Protein AF-A0A6H9RUL6-F1 (afdb_monomer)

Structure (mmCIF, N/CA/C/O backbone):
data_AF-A0A6H9RUL6-F1
#
_entry.id   AF-A0A6H9RUL6-F1
#
loop_
_atom_site.group_PDB
_atom_site.id
_atom_site.type_symbol
_atom_site.label_atom_id
_atom_site.label_alt_id
_atom_site.label_comp_id
_atom_site.label_asym_id
_atom_site.label_entity_id
_atom_site.label_seq_id
_atom_site.pdbx_PDB_ins_code
_atom_site.Cartn_x
_atom_site.Cartn_y
_atom_site.Cartn_z
_atom_site.occupancy
_atom_site.B_iso_or_equiv
_atom_site.auth_seq_id
_atom_site.auth_comp_id
_atom_site.auth_asym_id
_atom_site.auth_atom_id
_atom_site.pdbx_PDB_model_num
ATOM 1 N N . PHE A 1 1 ? -23.658 18.458 14.756 1.00 70.88 1 PHE A N 1
ATOM 2 C CA . PHE A 1 1 ? -24.537 17.969 15.842 1.00 70.88 1 PHE A CA 1
ATOM 3 C C . PHE A 1 1 ? -24.471 16.448 16.051 1.00 70.88 1 PHE A C 1
ATOM 5 O O . PHE A 1 1 ? -24.265 16.048 17.188 1.00 70.88 1 PHE A O 1
ATOM 12 N N . GLY A 1 2 ? -24.544 15.599 15.011 1.00 86.12 2 GLY A N 1
ATOM 13 C CA . GLY A 1 2 ? -24.525 14.126 15.168 1.00 86.12 2 GLY A CA 1
ATOM 14 C C . GLY A 1 2 ? -23.285 13.537 15.864 1.00 86.12 2 GLY A C 1
ATOM 15 O O . GLY A 1 2 ? -23.424 12.803 16.836 1.00 86.12 2 GLY A O 1
ATOM 16 N N . ALA A 1 3 ? -22.074 13.925 15.446 1.00 86.12 3 ALA A N 1
ATOM 17 C CA . ALA A 1 3 ? -20.832 13.418 16.048 1.00 86.12 3 ALA A CA 1
ATOM 18 C C . ALA A 1 3 ? -20.715 13.706 17.559 1.00 86.12 3 ALA A C 1
ATOM 20 O O . ALA A 1 3 ? -20.234 12.864 18.311 1.00 86.12 3 ALA A O 1
ATOM 21 N N . LEU A 1 4 ? -21.192 14.871 18.021 1.00 89.00 4 LEU A N 1
ATOM 22 C CA . LEU A 1 4 ? -21.182 15.222 19.446 1.00 89.00 4 LEU A CA 1
ATOM 23 C C . LEU A 1 4 ? -22.129 14.328 20.250 1.00 89.00 4 LEU A C 1
ATOM 25 O O . LEU A 1 4 ? -21.725 13.825 21.290 1.00 89.00 4 LEU A O 1
ATOM 29 N N . LYS A 1 5 ? -23.340 14.077 19.734 1.00 91.44 5 LYS A N 1
ATOM 30 C CA . LYS A 1 5 ? -24.327 13.203 20.383 1.00 91.44 5 LYS A CA 1
ATOM 31 C C . LYS A 1 5 ? -23.849 11.758 20.484 1.00 91.44 5 LYS A C 1
ATOM 33 O O . LYS A 1 5 ? -24.000 11.153 21.536 1.00 91.44 5 LYS A O 1
ATOM 38 N N . VAL A 1 6 ? -23.228 11.231 19.428 1.00 92.19 6 VAL A N 1
ATOM 39 C CA . VAL A 1 6 ? -22.623 9.889 19.455 1.00 92.19 6 VAL A CA 1
ATOM 40 C C . VAL A 1 6 ? -21.495 9.820 20.479 1.00 92.19 6 VAL A C 1
ATOM 42 O O . VAL A 1 6 ? -21.467 8.916 21.305 1.00 92.19 6 VAL A O 1
ATOM 45 N N . LYS A 1 7 ? -20.595 10.805 20.471 1.00 90.94 7 LYS A N 1
ATOM 46 C CA . LYS A 1 7 ? -19.497 10.903 21.438 1.00 90.94 7 LYS A CA 1
ATOM 47 C C . LYS A 1 7 ? -20.009 10.977 22.882 1.00 90.94 7 LYS A C 1
ATOM 49 O O . LYS A 1 7 ? -19.444 10.313 23.743 1.00 90.94 7 LYS A O 1
ATOM 54 N N . ASP A 1 8 ? -21.050 11.765 23.152 1.00 90.00 8 ASP A N 1
ATOM 55 C CA . ASP A 1 8 ? -21.657 11.847 24.486 1.00 90.00 8 ASP A CA 1
ATOM 56 C C . ASP A 1 8 ? -22.268 10.496 24.893 1.00 90.00 8 ASP A C 1
ATOM 58 O O . ASP A 1 8 ? -21.918 9.983 25.947 1.00 90.00 8 ASP A O 1
ATOM 62 N N . ALA A 1 9 ? -23.040 9.846 24.015 1.00 90.50 9 ALA A N 1
ATOM 63 C CA . ALA A 1 9 ? -23.614 8.525 24.289 1.00 90.50 9 ALA A CA 1
ATOM 64 C C . ALA A 1 9 ? -22.550 7.441 24.562 1.00 90.50 9 ALA A C 1
ATOM 66 O O . ALA A 1 9 ? -22.720 6.612 25.455 1.00 90.50 9 ALA A O 1
ATOM 67 N N . ILE A 1 10 ? -21.440 7.448 23.814 1.00 89.88 10 ILE A N 1
ATOM 68 C CA . ILE A 1 10 ? -20.313 6.529 24.041 1.00 89.88 10 ILE A CA 1
ATOM 69 C C . ILE A 1 10 ? -19.675 6.799 25.402 1.00 89.88 10 ILE A C 1
ATOM 71 O O . ILE A 1 10 ? -19.442 5.867 26.167 1.00 89.88 10 ILE A O 1
ATOM 75 N N . VAL A 1 11 ? -19.408 8.067 25.714 1.00 89.25 11 VAL A N 1
ATOM 76 C CA . VAL A 1 11 ? -18.837 8.469 27.003 1.00 89.25 11 VAL A CA 1
ATOM 77 C C . VAL A 1 11 ? -19.741 8.046 28.152 1.00 89.25 11 VAL A C 1
ATOM 79 O O . VAL A 1 11 ? -19.246 7.467 29.113 1.00 89.25 11 VAL A O 1
ATOM 82 N N . ASP A 1 12 ? -21.043 8.295 28.044 1.00 88.56 12 ASP A N 1
ATOM 83 C CA . ASP A 1 12 ? -22.013 7.953 29.082 1.00 88.56 12 ASP A CA 1
ATOM 84 C C . ASP A 1 12 ? -22.064 6.441 29.313 1.00 88.56 12 ASP A C 1
ATOM 86 O O . ASP A 1 12 ? -22.212 5.990 30.448 1.00 88.56 12 ASP A O 1
ATOM 90 N N . LYS A 1 13 ? -21.883 5.646 28.250 1.00 87.50 13 LYS A N 1
ATOM 91 C CA . LYS A 1 13 ? -21.865 4.185 28.345 1.00 87.50 13 LYS A CA 1
ATOM 92 C C . LYS A 1 13 ? -20.557 3.622 28.901 1.00 87.50 13 LYS A C 1
ATOM 94 O O . LYS A 1 13 ? -20.595 2.602 29.583 1.00 87.50 13 LYS A O 1
ATOM 99 N N . LEU A 1 14 ? -19.425 4.247 28.583 1.00 85.75 14 LEU A N 1
ATOM 100 C CA . LEU A 1 14 ? -18.092 3.818 29.021 1.00 85.75 14 LEU A CA 1
ATOM 101 C C . LEU A 1 14 ? -17.684 4.397 30.378 1.00 85.75 14 LEU A C 1
ATOM 103 O O . LEU A 1 14 ? -16.650 4.002 30.912 1.00 85.75 14 LEU A O 1
ATOM 107 N N . ARG A 1 15 ? -18.470 5.325 30.933 1.00 84.12 15 ARG A N 1
ATOM 108 C CA . ARG A 1 15 ? -18.186 5.924 32.234 1.00 84.12 15 ARG A CA 1
ATOM 109 C C . ARG A 1 15 ? -18.116 4.833 33.298 1.00 84.12 15 ARG A C 1
ATOM 111 O O . ARG A 1 15 ? -19.073 4.083 33.497 1.00 84.12 15 ARG A O 1
ATOM 118 N N . THR A 1 16 ? -16.985 4.752 33.989 1.00 72.88 16 THR A N 1
ATOM 119 C CA . THR A 1 16 ? -16.809 3.798 35.086 1.00 72.88 16 THR A CA 1
ATOM 120 C C . THR A 1 16 ? -17.709 4.173 36.274 1.00 72.88 16 THR A C 1
ATOM 122 O O . THR A 1 16 ? -18.137 5.328 36.393 1.00 72.88 16 THR A O 1
ATOM 125 N N . PRO A 1 17 ? -17.956 3.247 37.220 1.00 69.25 17 PRO A N 1
ATOM 126 C CA . PRO A 1 17 ? -18.592 3.587 38.495 1.00 69.25 17 PRO A CA 1
ATOM 127 C C . PRO A 1 17 ? -17.835 4.679 39.272 1.00 69.25 17 PRO A C 1
ATOM 129 O O . PRO A 1 17 ? -18.452 5.434 40.017 1.00 69.25 17 PRO A O 1
ATOM 132 N N . THR A 1 18 ? -16.517 4.798 39.059 1.00 68.25 18 THR A N 1
ATOM 133 C CA . THR A 1 18 ? -15.648 5.837 39.639 1.00 68.25 18 THR A CA 1
ATOM 134 C C . THR A 1 18 ? -15.736 7.190 38.919 1.00 68.25 18 THR A C 1
ATOM 136 O O . THR A 1 18 ? -15.171 8.168 39.396 1.00 68.25 18 THR A O 1
ATOM 139 N N . GLY A 1 19 ? -16.474 7.279 37.806 1.00 73.12 19 GLY A N 1
ATOM 140 C CA . GLY A 1 19 ? -16.722 8.525 37.076 1.00 73.12 19 GLY A CA 1
ATOM 141 C C . GLY A 1 19 ? -15.661 8.895 36.039 1.00 73.12 19 GLY A C 1
ATOM 142 O O . GLY A 1 19 ? -15.768 9.961 35.431 1.00 73.12 19 GLY A O 1
ATOM 143 N N . GLU A 1 20 ? -14.669 8.037 35.797 1.00 78.94 20 GLU A N 1
ATOM 144 C CA . GLU A 1 20 ? -13.634 8.304 34.800 1.00 78.94 20 GLU A CA 1
ATOM 145 C C . GLU A 1 20 ? -14.222 8.272 33.385 1.00 78.94 20 GLU A C 1
ATOM 147 O O . GLU A 1 20 ? -14.966 7.365 32.998 1.00 78.94 20 GLU A O 1
ATOM 152 N N . ARG A 1 21 ? -13.898 9.316 32.615 1.00 84.56 21 ARG A N 1
ATOM 153 C CA . ARG A 1 21 ? -14.340 9.518 31.234 1.00 84.56 21 ARG A CA 1
ATOM 154 C C . ARG A 1 21 ? -13.178 9.217 30.285 1.00 84.56 21 ARG A C 1
ATOM 156 O O . ARG A 1 21 ? -12.091 9.748 30.510 1.00 84.56 21 ARG A O 1
ATOM 163 N N . PRO A 1 22 ? -13.403 8.480 29.182 1.00 85.19 22 PRO A N 1
ATOM 164 C CA . PRO A 1 22 ? -12.383 8.329 28.152 1.00 85.19 22 PRO A CA 1
ATOM 165 C C . PRO A 1 22 ? -12.017 9.689 27.538 1.00 85.19 22 PRO A C 1
ATOM 167 O O . PRO A 1 22 ? -12.890 10.518 27.251 1.00 85.19 22 PRO A O 1
ATOM 170 N N . SER A 1 23 ? -10.718 9.917 27.342 1.00 88.50 23 SER A N 1
ATOM 171 C CA . SER A 1 23 ? -10.197 11.108 26.671 1.00 88.50 23 SER A CA 1
ATOM 172 C C . SER A 1 23 ? -10.545 11.095 25.176 1.00 88.50 23 SER A C 1
ATOM 174 O O . SER A 1 23 ? -10.929 10.075 24.604 1.00 88.50 23 SER A O 1
ATOM 176 N N . ILE A 1 24 ? -10.467 12.263 24.535 1.00 89.38 24 ILE A N 1
ATOM 177 C CA . ILE A 1 24 ? -10.749 12.418 23.104 1.00 89.38 24 ILE A CA 1
ATOM 178 C C . ILE A 1 24 ? -9.531 13.059 22.454 1.00 89.38 24 ILE A C 1
ATOM 180 O O . ILE A 1 24 ? -9.287 14.250 22.650 1.00 89.38 24 ILE A O 1
ATOM 184 N N . ASP A 1 25 ? -8.817 12.287 21.642 1.00 90.06 25 ASP A N 1
ATOM 185 C CA . ASP A 1 25 ? -7.776 12.792 20.750 1.00 90.06 25 ASP A CA 1
ATOM 186 C C . ASP A 1 25 ? -8.320 12.848 19.313 1.00 90.06 25 ASP A C 1
ATOM 188 O O . ASP A 1 25 ? -8.847 11.872 18.782 1.00 90.06 25 ASP A O 1
ATOM 192 N N . LYS A 1 26 ? -8.245 14.022 18.679 1.00 87.00 26 LYS A N 1
ATOM 193 C CA . LYS A 1 26 ? -8.699 14.216 17.291 1.00 87.00 26 LYS A CA 1
ATOM 194 C C . LYS A 1 26 ? -7.630 13.845 16.266 1.00 87.00 26 LYS A C 1
ATOM 196 O O . LYS A 1 26 ? -7.977 13.560 15.120 1.00 87.00 26 LYS A O 1
ATOM 201 N N . LEU A 1 27 ? -6.361 13.911 16.659 1.00 85.94 27 LEU A N 1
ATOM 202 C CA . LEU A 1 27 ? -5.210 13.678 15.800 1.00 85.94 27 LEU A CA 1
ATOM 203 C C . LEU A 1 27 ? -4.854 12.193 15.811 1.00 85.94 27 LEU A C 1
ATOM 205 O O . LEU A 1 27 ? -4.896 11.562 14.757 1.00 85.94 27 LEU A O 1
ATOM 209 N N . ASN A 1 28 ? -4.616 11.632 16.999 1.00 86.38 28 ASN A N 1
ATOM 210 C CA . ASN A 1 28 ? -4.155 10.254 17.176 1.00 86.38 28 ASN A CA 1
ATOM 211 C C . ASN A 1 28 ? -5.048 9.471 18.157 1.00 86.38 28 ASN A C 1
ATOM 213 O O . ASN A 1 28 ? -4.604 9.121 19.247 1.00 86.38 28 ASN A O 1
ATOM 217 N N . PRO A 1 29 ? -6.318 9.198 17.804 1.00 91.19 29 PRO A N 1
ATOM 218 C CA . PRO A 1 29 ? -7.187 8.393 18.652 1.00 91.19 29 PRO A CA 1
ATOM 219 C C . PRO A 1 29 ? -6.768 6.919 18.661 1.00 91.19 29 PRO A C 1
ATOM 221 O O . PRO A 1 29 ? -6.507 6.343 17.604 1.00 91.19 29 PRO A O 1
ATOM 224 N N . ASP A 1 30 ? -6.850 6.290 19.832 1.00 89.94 30 ASP A N 1
ATOM 225 C CA . ASP A 1 30 ? -6.722 4.835 20.002 1.00 89.94 30 ASP A CA 1
ATOM 226 C C . ASP A 1 30 ? -7.810 4.064 19.243 1.00 89.94 30 ASP A C 1
ATOM 228 O O . ASP A 1 30 ? -7.562 3.017 18.648 1.00 89.94 30 ASP A O 1
ATOM 232 N N . LEU A 1 31 ? -9.032 4.606 19.249 1.00 90.94 31 LEU A N 1
ATOM 233 C CA . LEU A 1 31 ? -10.180 4.072 18.529 1.00 90.94 31 LEU A CA 1
ATOM 234 C C . LEU A 1 31 ? -10.909 5.197 17.804 1.00 90.94 31 LEU A C 1
ATOM 236 O O . LEU A 1 31 ? -11.310 6.198 18.401 1.00 90.94 31 LEU A O 1
ATOM 240 N N . ARG A 1 32 ? -11.145 5.003 16.508 1.00 93.44 32 ARG A N 1
ATOM 241 C CA . ARG A 1 32 ? -11.966 5.902 15.697 1.00 93.44 32 ARG A CA 1
ATOM 242 C C . ARG A 1 32 ? -13.280 5.218 15.353 1.00 93.44 32 ARG A C 1
ATOM 244 O O . ARG A 1 32 ? -13.301 4.089 14.876 1.00 93.44 32 ARG A O 1
ATOM 251 N N . ILE A 1 33 ? -14.378 5.925 15.589 1.00 93.00 33 ILE A N 1
ATOM 252 C CA . ILE A 1 33 ? -15.735 5.439 15.341 1.00 93.00 33 ILE A CA 1
ATOM 253 C C . ILE A 1 33 ? -16.351 6.281 14.228 1.00 93.00 33 ILE A C 1
ATOM 255 O O . ILE A 1 33 ? -16.312 7.512 14.281 1.00 93.00 33 ILE A O 1
ATOM 259 N N . HIS A 1 34 ? -16.929 5.614 13.232 1.00 94.00 34 HIS A N 1
ATOM 260 C CA . HIS A 1 34 ? -17.633 6.246 12.121 1.00 94.00 34 HIS A CA 1
ATOM 261 C C . HIS A 1 34 ? -19.137 6.066 12.281 1.00 94.00 34 HIS A C 1
ATOM 263 O O . HIS A 1 34 ? -19.615 4.975 12.579 1.00 94.00 34 HIS A O 1
ATOM 269 N N . LEU A 1 35 ? -19.881 7.144 12.048 1.00 94.38 35 LEU A N 1
ATOM 270 C CA . LEU A 1 35 ? -21.331 7.111 11.911 1.00 94.38 35 LEU A CA 1
ATOM 271 C C . LEU A 1 35 ? -21.685 7.471 10.470 1.00 94.38 35 LEU A C 1
ATOM 273 O O . LEU A 1 35 ? -21.409 8.590 10.030 1.00 94.38 35 LEU A O 1
ATOM 277 N N . ARG A 1 36 ? -22.343 6.557 9.760 1.00 94.88 36 ARG A N 1
ATOM 278 C CA . ARG A 1 36 ? -22.979 6.834 8.470 1.00 94.88 36 ARG A CA 1
ATOM 279 C C . ARG A 1 36 ? -24.484 6.912 8.683 1.00 94.88 36 ARG A C 1
ATOM 281 O O . ARG A 1 36 ? -25.081 5.948 9.144 1.00 94.88 36 ARG A O 1
ATOM 288 N N . LEU A 1 37 ? -25.079 8.052 8.345 1.00 94.56 37 LEU A N 1
ATOM 289 C CA . LEU A 1 37 ? -26.529 8.228 8.320 1.00 94.56 37 LEU A CA 1
ATOM 290 C C . LEU A 1 37 ? -26.978 8.290 6.863 1.00 94.56 37 LEU A C 1
ATOM 292 O O . LEU A 1 37 ? -26.544 9.179 6.131 1.00 94.56 37 LEU A O 1
ATOM 296 N N . ASP A 1 38 ? -27.825 7.357 6.451 1.00 95.12 38 ASP A N 1
ATOM 297 C CA . ASP A 1 38 ? -28.359 7.293 5.093 1.00 95.12 38 ASP A CA 1
ATOM 298 C C . ASP A 1 38 ? -29.840 6.919 5.149 1.00 95.12 38 ASP A C 1
ATOM 300 O O . ASP A 1 38 ? -30.206 5.919 5.755 1.00 95.12 38 ASP A O 1
ATOM 304 N N . ARG A 1 39 ? -30.707 7.759 4.573 1.00 94.12 39 ARG A N 1
ATOM 305 C CA . ARG A 1 39 ? -32.173 7.554 4.522 1.00 94.12 39 ARG A CA 1
ATOM 306 C C . ARG A 1 39 ? -32.826 7.161 5.862 1.00 94.12 39 ARG A C 1
ATOM 308 O O . ARG A 1 39 ? -33.757 6.366 5.894 1.00 94.12 39 ARG A O 1
ATOM 315 N N . GLY A 1 40 ? -32.360 7.750 6.964 1.00 93.44 40 GLY A N 1
ATOM 316 C CA . GLY A 1 40 ? -32.885 7.489 8.312 1.00 93.44 40 GLY A CA 1
ATOM 317 C C . GLY A 1 40 ? -32.261 6.281 9.019 1.00 93.44 40 GLY A C 1
ATOM 318 O O . GLY A 1 40 ? -32.533 6.075 10.198 1.00 93.44 40 GLY A O 1
ATOM 319 N N . GLU A 1 41 ? -31.382 5.532 8.353 1.00 95.31 41 GLU A N 1
ATOM 320 C CA . GLU A 1 41 ? -30.624 4.437 8.948 1.00 95.31 41 GLU A CA 1
ATOM 321 C C . GLU A 1 41 ? -29.248 4.919 9.416 1.00 95.31 41 GLU A C 1
ATOM 323 O O . GLU A 1 41 ? -28.484 5.526 8.659 1.00 95.31 41 GLU A O 1
ATOM 328 N N . ALA A 1 42 ? -28.939 4.652 10.685 1.00 94.38 42 ALA A N 1
ATOM 329 C CA . ALA A 1 42 ? -27.677 5.007 11.314 1.00 94.38 42 ALA A CA 1
ATOM 330 C C . ALA A 1 42 ? -26.801 3.761 11.488 1.00 94.38 42 ALA A C 1
ATOM 332 O O . ALA A 1 42 ? -27.105 2.885 12.294 1.00 94.38 42 ALA A O 1
ATOM 333 N N . ILE A 1 43 ? -25.681 3.714 10.767 1.00 95.25 43 ILE A N 1
ATOM 334 C CA . ILE A 1 43 ? -24.686 2.644 10.856 1.00 95.25 43 ILE A CA 1
ATOM 335 C C . ILE A 1 43 ? -23.490 3.168 11.644 1.00 95.25 43 ILE A C 1
ATOM 337 O O . ILE A 1 43 ? -22.835 4.128 11.227 1.00 95.25 43 ILE A O 1
ATOM 341 N N . LEU A 1 44 ? -23.205 2.526 12.776 1.00 94.38 44 LEU A N 1
ATOM 342 C CA . LEU A 1 44 ? -22.033 2.799 13.601 1.00 94.38 44 LEU A CA 1
ATOM 343 C C . LEU A 1 44 ? -20.971 1.724 13.351 1.00 94.38 44 LEU A C 1
ATOM 345 O O . LEU A 1 44 ? -21.268 0.534 13.443 1.00 94.38 44 LEU A O 1
ATOM 349 N N . SER A 1 45 ? -19.739 2.125 13.049 1.00 95.19 45 SER A N 1
ATOM 350 C CA . SER A 1 45 ? -18.637 1.200 12.772 1.00 95.19 45 SER A CA 1
ATOM 351 C C . SER A 1 45 ? -17.334 1.621 13.446 1.00 95.19 45 SER A C 1
AT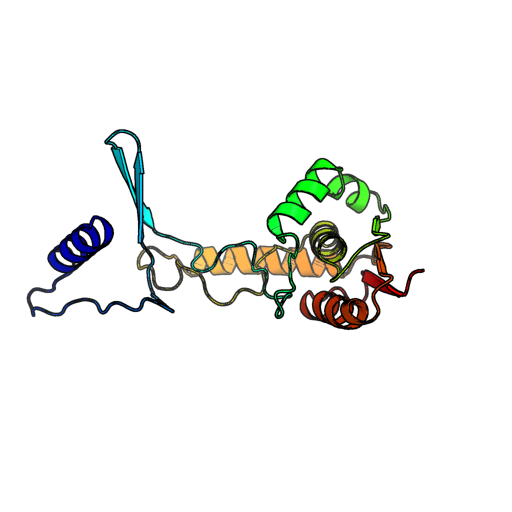OM 353 O O . SER A 1 45 ? -17.096 2.801 13.711 1.00 95.19 45 SER A O 1
ATOM 355 N N . LEU A 1 46 ? -16.483 0.633 13.729 1.00 94.25 46 LEU A N 1
ATOM 356 C CA . LEU A 1 46 ? -15.128 0.846 14.225 1.00 94.25 46 LEU A CA 1
ATOM 357 C C . LEU A 1 46 ? -14.154 0.920 13.044 1.00 94.25 46 LEU A C 1
ATOM 359 O O . LEU A 1 46 ? -14.156 0.051 12.171 1.00 94.25 46 LEU A O 1
ATOM 363 N N . ASP A 1 47 ? -13.310 1.946 13.016 1.00 95.06 47 ASP A N 1
ATOM 364 C CA . ASP A 1 47 ? -12.245 2.077 12.028 1.00 95.06 47 ASP A CA 1
ATOM 365 C C . ASP A 1 47 ? -11.044 1.220 12.428 1.00 95.06 47 ASP A C 1
ATOM 367 O O . ASP A 1 47 ? -10.246 1.597 13.282 1.00 95.06 47 ASP A O 1
ATOM 371 N N . LEU A 1 48 ? -10.893 0.071 11.780 1.00 95.06 48 LEU A N 1
ATOM 372 C CA . LEU A 1 48 ? -9.760 -0.823 12.013 1.00 95.06 48 LEU A CA 1
ATOM 373 C C . LEU A 1 48 ? -8.484 -0.353 11.288 1.00 95.06 48 LEU A C 1
ATOM 375 O O . LEU A 1 48 ? -7.380 -0.775 11.624 1.00 95.06 48 LEU A O 1
ATOM 379 N N . SER A 1 49 ? -8.601 0.541 10.302 1.00 94.00 49 SER A N 1
ATOM 380 C CA . SER A 1 49 ? -7.454 1.016 9.519 1.00 94.00 49 SER A CA 1
ATOM 381 C C . SER A 1 49 ? -6.715 2.147 10.232 1.00 94.00 49 SER A C 1
ATOM 383 O O . SER A 1 49 ? -5.483 2.161 10.263 1.00 94.00 49 SER A O 1
ATOM 385 N N . GLY A 1 50 ? -7.449 3.087 10.833 1.00 91.44 50 GLY A N 1
ATOM 386 C CA . GLY A 1 50 ? -6.900 4.324 11.392 1.00 91.44 50 GLY A CA 1
ATOM 387 C C . GLY A 1 50 ? -6.678 5.362 10.286 1.00 91.44 50 GLY A C 1
ATOM 388 O O . GLY A 1 50 ? -7.620 5.988 9.801 1.00 91.44 50 GLY A O 1
ATOM 389 N N . HIS A 1 51 ? -5.434 5.561 9.846 1.00 89.12 51 HIS A N 1
ATOM 390 C CA . HIS A 1 51 ? -5.160 6.338 8.627 1.00 89.12 51 HIS A CA 1
ATOM 391 C C . HIS A 1 51 ? -5.592 5.573 7.371 1.00 89.12 51 HIS A C 1
ATOM 393 O O . HIS A 1 51 ? -5.529 4.344 7.343 1.00 89.12 51 HIS A O 1
ATOM 399 N N . SER A 1 52 ? -5.972 6.298 6.317 1.00 91.62 52 SER A N 1
ATOM 400 C CA . SER A 1 52 ? -6.446 5.704 5.063 1.00 91.62 52 SER A CA 1
ATOM 401 C C . SER A 1 52 ? -5.419 4.751 4.444 1.00 91.62 52 SER A C 1
ATOM 403 O O . SER A 1 52 ? -4.237 5.076 4.356 1.00 91.62 52 SER A O 1
ATOM 405 N N . LEU A 1 53 ? -5.891 3.603 3.950 1.00 94.25 53 LEU A N 1
ATOM 406 C CA . LEU A 1 53 ? -5.029 2.517 3.475 1.00 94.25 53 LEU A CA 1
ATOM 407 C C . LEU A 1 53 ? -4.119 2.909 2.306 1.00 94.25 53 LEU A C 1
ATOM 409 O O . LEU A 1 53 ? -3.034 2.346 2.196 1.00 94.25 53 LEU A O 1
ATOM 413 N N . HIS A 1 54 ? -4.516 3.869 1.456 1.00 93.56 54 HIS A N 1
ATOM 414 C CA . HIS A 1 54 ? -3.666 4.348 0.351 1.00 93.56 54 HIS A CA 1
ATOM 415 C C . HIS A 1 54 ? -2.298 4.848 0.839 1.00 93.56 54 HIS A C 1
ATOM 417 O O . HIS A 1 54 ? -1.317 4.749 0.116 1.00 93.56 54 HIS A O 1
ATOM 423 N N . GLN A 1 55 ? -2.198 5.304 2.089 1.00 91.81 55 GLN A N 1
ATOM 424 C CA . GLN A 1 55 ? -0.933 5.699 2.695 1.00 91.81 55 G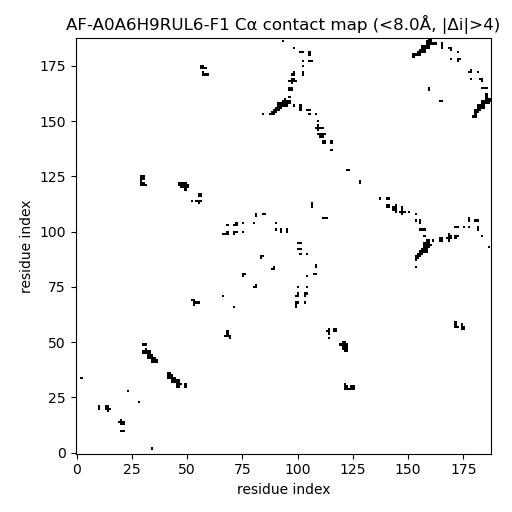LN A CA 1
ATOM 425 C C . GLN A 1 55 ? -0.107 4.452 3.032 1.00 91.81 55 GLN A C 1
ATOM 427 O O . GLN A 1 55 ? -0.138 3.940 4.153 1.00 91.81 55 GLN A O 1
ATOM 432 N N . ARG A 1 56 ? 0.632 3.950 2.034 1.00 92.38 56 ARG A N 1
ATOM 433 C CA . ARG A 1 56 ? 1.502 2.766 2.154 1.00 92.38 56 ARG A CA 1
ATOM 434 C C . ARG A 1 56 ? 2.757 3.027 2.994 1.00 92.38 56 ARG A C 1
ATOM 436 O O . ARG A 1 56 ? 3.367 2.090 3.493 1.00 92.38 56 ARG A O 1
ATOM 443 N N . GLY A 1 57 ? 3.129 4.300 3.151 1.00 89.75 57 GLY A N 1
ATOM 444 C CA . GLY A 1 57 ? 4.283 4.758 3.932 1.00 89.75 57 GLY A CA 1
ATOM 445 C C . GLY A 1 57 ? 5.529 5.096 3.107 1.00 89.75 57 GLY A C 1
ATOM 446 O O . GLY A 1 57 ? 6.445 5.714 3.637 1.00 89.75 57 GLY A O 1
ATOM 447 N N . TYR A 1 58 ? 5.570 4.765 1.809 1.00 92.06 58 TYR A N 1
ATOM 448 C CA . TYR A 1 58 ? 6.724 5.097 0.959 1.00 92.06 58 TYR A CA 1
ATOM 449 C C . TYR A 1 58 ? 6.719 6.555 0.463 1.00 92.06 58 TYR A C 1
ATOM 451 O O . TYR A 1 58 ? 7.773 7.120 0.163 1.00 92.06 58 TYR A O 1
ATOM 459 N N . ARG A 1 59 ? 5.538 7.180 0.379 1.00 88.50 59 ARG A N 1
ATOM 460 C CA . ARG A 1 59 ? 5.359 8.556 -0.090 1.00 88.50 59 ARG A CA 1
ATOM 461 C C . ARG A 1 59 ? 5.262 9.509 1.101 1.00 88.50 59 ARG A C 1
ATOM 463 O O . ARG A 1 59 ? 4.285 9.469 1.840 1.00 88.50 59 ARG A O 1
ATOM 470 N N . LEU A 1 60 ? 6.258 10.383 1.257 1.00 79.50 60 LEU A N 1
ATOM 471 C CA . LEU A 1 60 ? 6.299 11.381 2.341 1.00 79.50 60 LEU A CA 1
ATOM 472 C C . LEU A 1 60 ? 5.816 12.775 1.915 1.00 79.50 60 LEU A C 1
ATOM 474 O O . LEU A 1 60 ? 5.342 13.540 2.747 1.00 79.50 60 LEU A O 1
ATOM 478 N N . GLN A 1 61 ? 5.936 13.115 0.631 1.00 68.94 61 GLN A N 1
ATOM 479 C CA . GLN A 1 61 ? 5.555 14.424 0.100 1.00 68.94 61 GLN A CA 1
ATOM 480 C C . GLN A 1 61 ? 4.269 14.300 -0.721 1.00 68.94 61 GLN A C 1
ATOM 482 O O . GLN A 1 61 ? 4.177 13.466 -1.624 1.00 68.94 61 GLN A O 1
ATOM 487 N N . GLN A 1 62 ? 3.276 15.134 -0.414 1.00 62.22 62 GLN A N 1
ATOM 488 C CA . GLN A 1 62 ? 2.080 15.293 -1.239 1.00 62.22 62 GLN A CA 1
ATOM 489 C C . GLN A 1 62 ? 2.345 16.418 -2.246 1.00 62.22 62 GLN A C 1
ATOM 491 O O . GLN A 1 62 ? 2.486 17.575 -1.862 1.00 62.22 62 GLN A O 1
ATOM 496 N N . GLY A 1 63 ? 2.487 16.066 -3.527 1.00 61.59 63 GLY A N 1
ATOM 497 C CA . GLY A 1 63 ? 2.543 17.039 -4.623 1.00 61.59 63 GLY A CA 1
ATOM 498 C C . GLY A 1 63 ? 1.165 17.638 -4.936 1.00 61.59 63 GLY A C 1
ATOM 499 O O . GLY A 1 63 ? 0.183 17.342 -4.259 1.00 61.59 63 GLY A O 1
ATOM 500 N N . ALA A 1 64 ? 1.071 18.439 -6.000 1.00 54.66 64 ALA A N 1
ATOM 501 C CA . ALA A 1 64 ? -0.137 19.211 -6.311 1.00 54.66 64 ALA A CA 1
ATOM 502 C C . ALA A 1 64 ? -1.369 18.378 -6.737 1.00 54.66 64 ALA A C 1
ATOM 504 O O . ALA A 1 64 ? -2.484 18.875 -6.630 1.00 54.66 64 ALA A O 1
ATOM 505 N N . ALA A 1 65 ? -1.208 17.124 -7.181 1.00 63.72 65 ALA A N 1
ATOM 506 C CA . ALA A 1 65 ? -2.324 16.215 -7.489 1.00 63.72 65 ALA A CA 1
ATOM 507 C C . ALA A 1 65 ? -1.869 14.745 -7.668 1.00 63.72 65 ALA A C 1
ATOM 509 O O . ALA A 1 65 ? -2.029 14.173 -8.748 1.00 63.72 65 ALA A O 1
ATOM 510 N N . PRO A 1 66 ? -1.243 14.099 -6.668 1.00 72.00 66 PRO A N 1
ATOM 511 C CA . PRO A 1 66 ? -0.736 12.747 -6.848 1.00 72.00 66 PRO A CA 1
ATOM 512 C C . PRO A 1 66 ? -1.883 11.733 -6.935 1.00 72.00 66 PRO A C 1
ATOM 514 O O . PRO A 1 66 ? -2.784 11.708 -6.093 1.00 72.00 66 PRO A O 1
ATOM 517 N N . LEU A 1 67 ? -1.804 10.841 -7.926 1.00 87.62 67 LEU A N 1
ATOM 518 C CA . LEU A 1 67 ? -2.642 9.648 -7.999 1.00 87.62 67 LEU A CA 1
ATOM 519 C C . LEU A 1 67 ? -2.539 8.870 -6.677 1.00 87.62 67 LEU A C 1
ATOM 521 O O . LEU A 1 67 ? -1.434 8.608 -6.180 1.00 87.62 67 LEU A O 1
ATOM 525 N N . LYS A 1 68 ? -3.686 8.506 -6.096 1.00 92.25 68 LYS A N 1
ATOM 526 C CA . LYS A 1 68 ? -3.710 7.668 -4.892 1.00 92.25 68 LYS A CA 1
ATOM 527 C C . LYS A 1 68 ? -3.219 6.262 -5.224 1.00 92.25 68 LYS A C 1
ATOM 529 O O . LYS A 1 68 ? -3.586 5.683 -6.242 1.00 92.25 68 LYS A O 1
ATOM 534 N N . GLU A 1 69 ? -2.437 5.704 -4.318 1.00 95.25 69 GLU A N 1
ATOM 535 C CA . GLU A 1 69 ? -1.774 4.406 -4.413 1.00 95.25 69 GLU A CA 1
ATOM 536 C C . GLU A 1 69 ? -2.785 3.278 -4.651 1.00 95.25 69 GLU A C 1
ATOM 538 O O . GLU A 1 69 ? -2.621 2.446 -5.536 1.00 95.25 69 GLU A O 1
ATOM 543 N N . ASN A 1 70 ? -3.916 3.306 -3.944 1.00 96.00 70 ASN A N 1
ATOM 544 C CA . ASN A 1 70 ? -4.987 2.329 -4.142 1.00 96.00 70 ASN A CA 1
ATOM 545 C C . ASN A 1 70 ? -5.645 2.411 -5.531 1.00 96.00 70 ASN A C 1
ATOM 547 O O . ASN A 1 70 ? -6.050 1.382 -6.068 1.00 96.00 70 ASN A O 1
ATOM 551 N N . LEU A 1 71 ? -5.749 3.607 -6.116 1.00 96.62 71 LEU A N 1
ATOM 552 C CA . LEU A 1 71 ? -6.274 3.779 -7.469 1.00 96.62 71 LEU A CA 1
ATOM 553 C C . LEU A 1 71 ? -5.261 3.296 -8.515 1.00 96.62 71 LEU A C 1
ATOM 555 O O . LEU A 1 71 ? -5.653 2.620 -9.462 1.00 96.62 71 LEU A O 1
ATOM 559 N N . ALA A 1 72 ? -3.969 3.569 -8.312 1.00 96.88 72 ALA A N 1
ATOM 560 C CA . ALA A 1 72 ? -2.904 3.032 -9.157 1.00 96.88 72 ALA A CA 1
ATOM 561 C C . ALA A 1 72 ? -2.911 1.491 -9.162 1.00 96.88 72 ALA A C 1
ATOM 563 O O . ALA A 1 72 ? -2.944 0.883 -10.232 1.00 96.88 72 ALA A O 1
ATOM 564 N N . ALA A 1 73 ? -2.997 0.859 -7.985 1.00 98.12 73 ALA A N 1
ATOM 565 C CA . ALA A 1 73 ? -3.129 -0.594 -7.865 1.00 98.12 73 ALA A CA 1
ATOM 566 C C . ALA A 1 73 ? -4.370 -1.139 -8.589 1.00 98.12 73 ALA A C 1
ATOM 568 O O . ALA A 1 73 ? -4.280 -2.129 -9.313 1.00 98.12 73 ALA A O 1
ATOM 569 N N . ALA A 1 74 ? -5.525 -0.480 -8.445 1.00 98.19 74 ALA A N 1
ATOM 570 C CA . ALA A 1 74 ? -6.754 -0.897 -9.119 1.00 98.19 74 ALA A CA 1
ATOM 571 C C . ALA A 1 74 ? -6.626 -0.846 -10.652 1.00 98.19 74 ALA A C 1
ATOM 573 O O . ALA A 1 74 ? -7.081 -1.761 -11.340 1.00 98.19 74 ALA A O 1
ATOM 574 N N . ILE A 1 75 ? -5.981 0.194 -11.188 1.00 98.38 75 ILE A N 1
ATOM 575 C CA . ILE A 1 75 ? -5.721 0.326 -12.626 1.00 98.38 75 ILE A CA 1
ATOM 576 C C . ILE A 1 75 ? -4.767 -0.776 -13.108 1.00 98.38 75 ILE A C 1
ATOM 578 O O . ILE A 1 75 ? -5.055 -1.404 -14.123 1.00 98.38 75 ILE A O 1
ATOM 582 N N . LEU A 1 76 ? -3.693 -1.074 -12.369 1.00 98.50 76 LEU A N 1
ATOM 583 C CA . LEU A 1 76 ? -2.757 -2.160 -12.702 1.00 98.50 76 LEU A CA 1
ATOM 584 C C . LEU A 1 76 ? -3.448 -3.528 -12.724 1.00 98.50 76 LEU A C 1
ATOM 586 O O . LEU A 1 76 ? -3.277 -4.297 -13.669 1.00 98.50 76 LEU A O 1
ATOM 590 N N . ILE A 1 77 ? -4.275 -3.815 -11.715 1.00 98.31 77 ILE A N 1
ATOM 591 C CA . ILE A 1 77 ? -5.078 -5.045 -11.664 1.00 98.31 77 ILE A CA 1
ATOM 592 C C . ILE A 1 77 ? -6.003 -5.119 -12.882 1.00 98.31 77 ILE A C 1
ATOM 594 O O . ILE A 1 77 ? -6.046 -6.146 -13.557 1.00 98.31 77 ILE A O 1
ATOM 598 N N . ARG A 1 78 ? -6.694 -4.021 -13.212 1.00 98.31 78 ARG A N 1
ATOM 599 C CA . ARG A 1 78 ? -7.581 -3.950 -14.381 1.00 98.31 78 ARG A CA 1
ATOM 600 C C . ARG A 1 78 ? -6.831 -4.109 -15.707 1.00 98.31 78 ARG A C 1
ATOM 602 O O . ARG A 1 78 ? -7.385 -4.679 -16.640 1.00 98.31 78 ARG A O 1
ATOM 609 N N . ALA A 1 79 ? -5.589 -3.640 -15.783 1.00 97.94 79 ALA A N 1
ATOM 610 C CA . ALA A 1 79 ? -4.709 -3.816 -16.935 1.00 97.94 79 ALA A CA 1
ATOM 611 C C . ALA A 1 79 ? -4.135 -5.244 -17.049 1.00 97.94 79 ALA A C 1
ATOM 613 O O . ALA A 1 79 ? -3.405 -5.539 -17.990 1.00 97.94 79 ALA A O 1
ATOM 614 N N . GLY A 1 80 ? -4.442 -6.140 -16.101 1.00 98.31 80 GLY A N 1
ATOM 615 C CA . GLY A 1 80 ? -3.933 -7.510 -16.094 1.00 98.31 80 GLY A CA 1
ATOM 616 C C . GLY A 1 80 ? -2.481 -7.627 -15.632 1.00 98.31 80 GLY A C 1
ATOM 617 O O . GLY A 1 80 ? -1.873 -8.681 -15.822 1.00 98.31 80 GLY A O 1
ATOM 618 N N . TRP A 1 81 ? -1.932 -6.582 -14.997 1.00 98.50 81 TRP A N 1
ATOM 619 C CA . TRP A 1 81 ? -0.541 -6.553 -14.543 1.00 98.50 81 TRP A CA 1
ATOM 620 C C . TRP A 1 81 ? -0.144 -7.756 -13.673 1.00 98.50 81 TRP A C 1
ATOM 622 O O . TRP A 1 81 ? 0.906 -8.320 -13.958 1.00 98.50 81 TRP A O 1
ATOM 632 N N . PRO A 1 82 ? -0.943 -8.233 -12.690 1.00 98.19 82 PRO A N 1
ATOM 633 C CA . PRO A 1 82 ? -0.546 -9.392 -11.885 1.00 98.19 82 PRO A CA 1
ATOM 634 C C . PRO A 1 82 ? -0.212 -10.637 -12.720 1.00 98.19 82 PRO A C 1
ATOM 636 O O . PRO A 1 82 ? 0.765 -11.325 -12.437 1.00 98.19 82 PRO A O 1
ATOM 639 N N . ARG A 1 83 ? -0.991 -10.903 -13.779 1.00 98.31 83 ARG A N 1
ATOM 640 C CA . ARG A 1 83 ? -0.747 -12.030 -14.689 1.00 98.31 83 ARG A CA 1
ATOM 641 C C . ARG A 1 83 ? 0.498 -11.790 -15.543 1.00 98.31 83 ARG A C 1
ATOM 643 O O . ARG A 1 83 ? 1.351 -12.662 -15.626 1.00 98.31 83 ARG A O 1
ATOM 650 N N . ILE A 1 84 ? 0.616 -10.596 -16.125 1.00 98.31 84 ILE A N 1
ATOM 651 C CA . ILE A 1 84 ? 1.768 -10.206 -16.955 1.00 98.31 84 ILE A CA 1
ATOM 652 C C . ILE A 1 84 ? 3.072 -10.293 -16.146 1.00 98.31 84 ILE A C 1
ATOM 654 O O . ILE A 1 84 ? 4.062 -10.829 -16.631 1.00 98.31 84 ILE A O 1
ATOM 658 N N . ALA A 1 85 ? 3.065 -9.821 -14.898 1.00 97.75 85 ALA A N 1
ATOM 659 C CA . ALA A 1 85 ? 4.206 -9.888 -13.992 1.00 97.75 85 ALA A CA 1
ATOM 660 C C . ALA A 1 85 ? 4.587 -11.337 -13.648 1.00 97.75 85 ALA A C 1
ATOM 662 O O . ALA A 1 85 ? 5.768 -11.679 -13.663 1.00 97.75 85 ALA A O 1
ATOM 663 N N . ALA A 1 86 ? 3.601 -12.202 -13.385 1.00 96.38 86 ALA A N 1
ATOM 664 C CA . ALA A 1 86 ? 3.837 -13.621 -13.114 1.00 96.38 86 ALA A CA 1
ATOM 665 C C . ALA A 1 86 ? 4.466 -14.364 -14.309 1.00 96.38 86 ALA A C 1
ATOM 667 O O . ALA A 1 86 ? 5.217 -15.315 -14.109 1.00 96.38 86 ALA A O 1
ATOM 668 N N . GLU A 1 87 ? 4.197 -13.907 -15.534 1.00 97.00 87 GLU A N 1
ATOM 669 C CA . GLU A 1 87 ? 4.772 -14.432 -16.780 1.00 97.00 87 GLU A CA 1
ATOM 670 C C . GLU A 1 87 ? 6.158 -13.836 -17.115 1.00 97.00 87 GLU A C 1
ATOM 672 O O . GLU A 1 87 ? 6.742 -14.183 -18.139 1.00 97.00 87 GLU A O 1
ATOM 677 N N . GLY A 1 88 ? 6.713 -12.955 -16.271 1.00 96.25 88 GLY A N 1
ATOM 678 C CA . GLY A 1 88 ? 8.012 -12.313 -16.515 1.00 96.25 88 GLY A CA 1
ATOM 679 C C . GLY A 1 88 ? 7.941 -11.042 -17.368 1.00 96.25 88 GLY A C 1
ATOM 680 O O . GLY A 1 88 ? 8.958 -10.598 -17.900 1.00 96.25 88 GLY A O 1
ATOM 681 N N . GLY A 1 89 ? 6.749 -10.464 -17.532 1.00 96.69 89 GLY A N 1
ATOM 682 C CA . GLY A 1 89 ? 6.526 -9.282 -18.356 1.00 96.69 89 GLY A CA 1
ATOM 683 C C . GLY A 1 89 ? 7.189 -8.006 -17.830 1.00 96.69 89 GLY A C 1
ATOM 684 O O . GLY A 1 89 ? 7.643 -7.908 -16.689 1.00 96.69 89 GLY A O 1
ATOM 685 N N . ALA A 1 90 ? 7.216 -6.998 -18.697 1.00 97.38 90 ALA A N 1
ATOM 686 C CA . ALA A 1 90 ? 7.829 -5.700 -18.449 1.00 97.38 90 ALA A CA 1
ATOM 687 C C . ALA A 1 90 ? 6.766 -4.599 -18.311 1.00 97.38 90 ALA A C 1
ATOM 689 O O . ALA A 1 90 ? 5.695 -4.685 -18.914 1.00 97.38 90 ALA A O 1
ATOM 690 N N . LEU A 1 91 ? 7.074 -3.544 -17.551 1.00 98.44 91 LEU A N 1
ATOM 691 C CA . LEU A 1 91 ? 6.225 -2.358 -17.419 1.00 98.44 91 LEU A CA 1
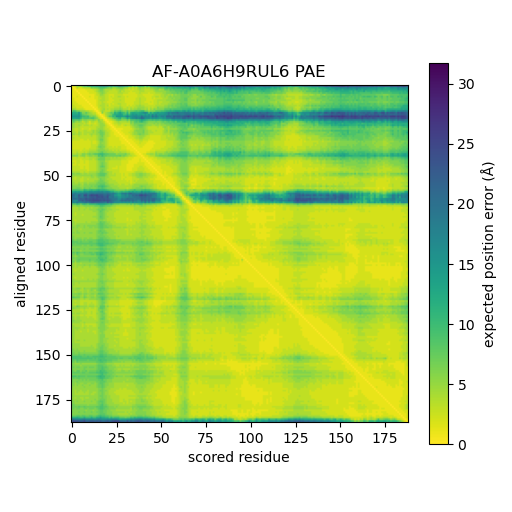ATOM 692 C C . LEU A 1 91 ? 7.027 -1.085 -17.678 1.00 98.44 91 LEU A C 1
ATOM 694 O O . LEU A 1 91 ? 8.086 -0.875 -17.085 1.00 98.44 91 LEU A O 1
ATOM 698 N N . ALA A 1 92 ? 6.483 -0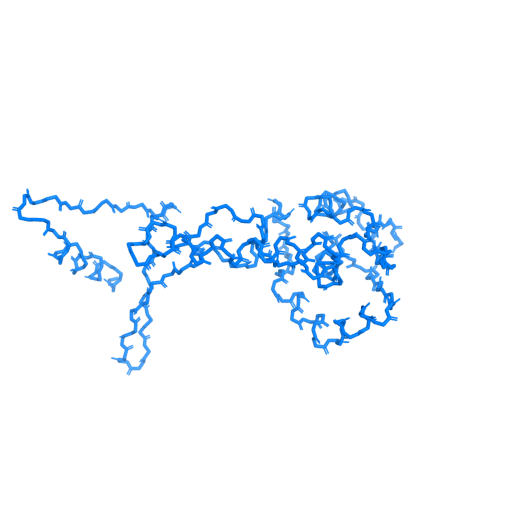.223 -18.533 1.00 97.88 92 ALA A N 1
ATOM 699 C CA . ALA A 1 92 ? 6.975 1.125 -18.771 1.00 97.88 92 ALA A CA 1
ATOM 700 C C . ALA A 1 92 ? 5.880 2.141 -18.432 1.00 97.88 92 ALA A C 1
ATOM 702 O O . ALA A 1 92 ? 4.743 1.985 -18.876 1.00 97.88 92 ALA A O 1
ATOM 703 N N . ASP A 1 93 ? 6.235 3.189 -17.693 1.00 97.06 93 ASP A N 1
ATOM 704 C CA . ASP A 1 93 ? 5.403 4.382 -17.520 1.00 97.06 93 ASP A CA 1
ATOM 705 C C . ASP A 1 93 ? 6.153 5.596 -18.102 1.00 97.06 93 ASP A C 1
ATOM 707 O O . ASP A 1 93 ? 7.156 6.022 -17.518 1.00 97.06 93 ASP A O 1
ATOM 711 N N . PRO A 1 94 ? 5.736 6.128 -19.267 1.00 96.12 94 PRO A N 1
ATOM 712 C CA . PRO A 1 94 ? 6.453 7.204 -19.951 1.00 96.12 94 PRO A CA 1
ATOM 713 C C . PRO A 1 94 ? 6.287 8.578 -19.281 1.00 96.12 94 PRO A C 1
ATOM 715 O O . PRO A 1 94 ? 6.999 9.505 -19.649 1.00 96.12 94 PRO A O 1
ATOM 718 N N . MET A 1 95 ? 5.353 8.722 -18.333 1.00 94.56 95 MET A N 1
ATOM 719 C CA . MET A 1 95 ? 5.074 9.969 -17.608 1.00 94.56 95 MET A CA 1
ATOM 720 C C . MET A 1 95 ? 4.849 9.651 -16.127 1.00 94.56 95 MET A C 1
ATOM 722 O O . MET A 1 95 ? 3.780 9.884 -15.555 1.00 94.56 95 MET A O 1
ATOM 726 N N . CYS A 1 96 ? 5.858 9.034 -15.515 1.00 94.25 96 CYS A N 1
ATOM 727 C CA . CYS A 1 96 ? 5.695 8.346 -14.239 1.00 94.25 96 CYS A CA 1
ATOM 728 C C . CYS A 1 96 ? 5.549 9.274 -13.024 1.00 94.25 96 CYS A C 1
ATOM 730 O O . CYS A 1 96 ? 5.179 8.810 -11.934 1.00 94.25 96 CYS A O 1
ATOM 732 N N . GLY A 1 97 ? 5.841 10.570 -13.171 1.00 93.12 97 GLY A N 1
ATOM 733 C CA . GLY A 1 97 ? 5.847 11.540 -12.088 1.00 93.12 97 GLY A CA 1
ATOM 734 C C . GLY A 1 97 ? 6.717 11.061 -10.931 1.00 93.12 97 GLY A C 1
ATOM 735 O O . GLY A 1 97 ? 7.901 10.768 -11.067 1.00 93.12 97 GLY A O 1
ATOM 736 N N . VAL A 1 98 ? 6.095 10.914 -9.761 1.00 93.25 98 VAL A N 1
ATOM 737 C CA . VAL A 1 98 ? 6.761 10.410 -8.546 1.00 93.25 98 VAL A CA 1
ATOM 738 C C . VAL A 1 98 ? 6.753 8.877 -8.418 1.00 93.25 98 VAL A C 1
ATOM 740 O O . VAL A 1 98 ? 6.934 8.350 -7.316 1.00 93.25 98 VAL A O 1
ATOM 743 N N . GLY A 1 99 ? 6.510 8.154 -9.515 1.00 94.62 99 GLY A N 1
ATOM 744 C CA . GLY A 1 99 ? 6.679 6.701 -9.619 1.00 94.62 99 GLY A CA 1
ATOM 745 C C . GLY A 1 99 ? 5.557 5.857 -9.009 1.00 94.62 99 GLY A C 1
ATOM 746 O O . GLY A 1 99 ? 5.785 4.705 -8.660 1.00 94.62 99 GLY A O 1
ATOM 747 N N . THR A 1 100 ? 4.347 6.399 -8.848 1.00 95.75 100 THR A N 1
ATOM 748 C CA . THR A 1 100 ? 3.243 5.708 -8.146 1.00 95.75 100 THR A CA 1
ATOM 749 C C . THR A 1 100 ? 2.867 4.376 -8.786 1.00 95.75 100 THR A C 1
ATOM 751 O O . THR A 1 100 ? 2.773 3.373 -8.085 1.00 95.75 100 THR A O 1
ATOM 754 N N . PHE A 1 101 ? 2.670 4.363 -10.108 1.00 96.50 101 PHE A N 1
ATOM 755 C CA . PHE A 1 101 ? 2.368 3.137 -10.841 1.00 96.50 101 PHE A CA 1
ATOM 756 C C . PHE A 1 101 ? 3.506 2.134 -10.745 1.00 96.50 101 PHE A C 1
ATOM 758 O O . PHE A 1 101 ? 3.256 0.959 -10.512 1.00 96.50 101 PHE A O 1
ATOM 765 N N . LEU A 1 102 ? 4.748 2.602 -10.864 1.00 97.75 102 LEU A N 1
ATOM 766 C CA . LEU A 1 102 ? 5.924 1.741 -10.801 1.00 97.75 102 LEU A CA 1
ATOM 767 C C . LEU A 1 102 ? 6.039 1.051 -9.443 1.00 97.75 102 LEU A C 1
ATOM 769 O O . LEU A 1 102 ? 6.274 -0.152 -9.392 1.00 97.75 102 LEU A O 1
ATOM 773 N N . VAL A 1 103 ? 5.856 1.799 -8.349 1.00 97.69 103 VAL A N 1
ATOM 774 C CA . VAL A 1 103 ? 5.937 1.254 -6.989 1.00 97.69 103 VAL A CA 1
ATOM 775 C C . VAL A 1 103 ? 4.831 0.232 -6.752 1.00 97.69 103 VAL A C 1
ATOM 777 O O . VAL A 1 103 ? 5.140 -0.893 -6.370 1.00 97.69 103 VAL A O 1
ATOM 780 N N . GLU A 1 104 ? 3.566 0.560 -7.039 1.00 98.19 104 GLU A N 1
ATOM 781 C CA . GLU A 1 104 ? 2.472 -0.408 -6.869 1.00 98.19 104 GLU A CA 1
ATOM 782 C C . GLU A 1 104 ? 2.649 -1.627 -7.799 1.00 98.19 104 GLU A C 1
ATOM 784 O O . GLU A 1 104 ? 2.362 -2.751 -7.394 1.00 98.19 104 GLU A O 1
ATOM 789 N N . ALA A 1 105 ? 3.195 -1.446 -9.008 1.00 98.31 105 ALA A N 1
ATOM 790 C CA . ALA A 1 105 ? 3.507 -2.541 -9.924 1.00 98.31 105 ALA A CA 1
ATOM 791 C C . ALA A 1 105 ? 4.598 -3.468 -9.376 1.00 98.31 105 ALA A C 1
ATOM 793 O O . ALA A 1 105 ? 4.439 -4.689 -9.435 1.00 98.31 105 ALA A O 1
ATOM 794 N N . GLY A 1 106 ? 5.673 -2.904 -8.820 1.00 98.12 106 GLY A N 1
ATOM 795 C CA . GLY A 1 106 ? 6.739 -3.669 -8.179 1.00 98.12 106 GLY A CA 1
ATOM 796 C C . GLY A 1 106 ? 6.243 -4.415 -6.942 1.00 98.12 106 GLY A C 1
ATOM 797 O O . GLY A 1 106 ? 6.547 -5.593 -6.786 1.00 98.12 106 GLY A O 1
ATOM 798 N N . MET A 1 107 ? 5.404 -3.779 -6.117 1.00 98.12 107 MET A N 1
ATOM 799 C CA . MET A 1 107 ? 4.791 -4.436 -4.958 1.00 98.12 107 MET A CA 1
ATOM 800 C C . MET A 1 107 ? 3.897 -5.611 -5.372 1.00 98.12 107 MET A C 1
ATOM 802 O O . MET A 1 107 ? 3.991 -6.675 -4.770 1.00 98.12 107 MET A O 1
ATOM 806 N N . ILE A 1 108 ? 3.079 -5.456 -6.419 1.00 98.38 108 ILE A N 1
ATOM 807 C CA . ILE A 1 108 ? 2.263 -6.552 -6.970 1.00 98.38 108 ILE A CA 1
ATOM 808 C C . ILE A 1 108 ? 3.156 -7.689 -7.484 1.00 98.38 108 ILE A C 1
ATOM 810 O O . ILE A 1 108 ? 2.905 -8.851 -7.176 1.00 98.38 108 ILE A O 1
ATOM 814 N N . ALA A 1 109 ? 4.198 -7.367 -8.254 1.00 98.00 109 ALA A N 1
ATOM 815 C CA . ALA A 1 109 ? 5.080 -8.363 -8.862 1.00 98.00 109 ALA A CA 1
ATOM 816 C C . ALA A 1 109 ? 5.884 -9.165 -7.822 1.00 98.00 109 ALA A C 1
ATOM 818 O O . ALA A 1 109 ? 6.089 -10.368 -7.988 1.00 98.00 109 ALA A O 1
ATOM 819 N N . ALA A 1 110 ? 6.305 -8.509 -6.740 1.00 97.31 110 ALA A N 1
ATOM 820 C CA . ALA A 1 110 ? 7.034 -9.118 -5.633 1.00 97.31 110 ALA A CA 1
ATOM 821 C C . ALA A 1 110 ? 6.114 -9.679 -4.527 1.00 97.31 110 ALA A C 1
ATOM 823 O O . ALA A 1 110 ? 6.603 -10.017 -3.453 1.00 97.31 110 ALA A O 1
ATOM 824 N N . ASP A 1 111 ? 4.797 -9.762 -4.760 1.00 97.75 111 ASP A N 1
ATOM 825 C CA . ASP A 1 111 ? 3.800 -10.228 -3.782 1.00 97.75 111 ASP A CA 1
ATOM 826 C C . ASP A 1 111 ? 3.921 -9.545 -2.402 1.00 97.75 111 ASP A C 1
ATOM 828 O O . ASP A 1 111 ? 3.769 -10.146 -1.336 1.00 97.75 111 ASP A O 1
ATOM 832 N N . MET A 1 112 ? 4.232 -8.248 -2.417 1.00 97.88 112 MET A N 1
ATOM 833 C CA . MET A 1 112 ? 4.390 -7.439 -1.217 1.00 97.88 112 MET A CA 1
ATOM 834 C C . MET A 1 112 ? 3.042 -6.882 -0.771 1.00 97.88 112 MET A C 1
ATOM 836 O O . MET A 1 112 ? 2.400 -6.105 -1.483 1.00 97.88 112 MET A O 1
ATOM 840 N N . ALA A 1 113 ? 2.639 -7.195 0.461 1.00 97.62 113 ALA A N 1
ATOM 841 C CA . ALA A 1 113 ? 1.425 -6.621 1.025 1.00 97.62 113 ALA A CA 1
ATOM 842 C C . ALA A 1 113 ? 1.521 -5.075 1.107 1.00 97.62 113 ALA A C 1
ATOM 844 O O . ALA A 1 113 ? 2.513 -4.533 1.607 1.00 97.62 113 ALA A O 1
ATOM 845 N N . PRO A 1 114 ? 0.476 -4.330 0.692 1.00 95.00 114 PRO A N 1
ATOM 846 C CA . PRO A 1 114 ? 0.535 -2.877 0.493 1.00 95.00 114 PRO A CA 1
ATOM 847 C C . PRO A 1 114 ? 0.872 -2.074 1.756 1.00 95.00 114 PRO A C 1
ATOM 849 O O . PRO A 1 114 ? 1.363 -0.952 1.684 1.00 95.00 114 PRO A O 1
ATOM 852 N N . ASN A 1 115 ? 0.561 -2.594 2.941 1.00 95.19 115 ASN A N 1
ATOM 853 C CA . ASN A 1 115 ? 0.774 -1.917 4.224 1.00 95.19 115 ASN A CA 1
ATOM 854 C C . ASN A 1 115 ? 1.693 -2.738 5.144 1.00 95.19 115 ASN A C 1
ATOM 856 O O . ASN A 1 115 ? 1.627 -2.591 6.359 1.00 95.19 115 ASN A O 1
ATOM 860 N N . LEU A 1 116 ? 2.570 -3.578 4.580 1.00 95.25 116 LEU A N 1
ATOM 861 C CA . LEU A 1 116 ? 3.446 -4.466 5.356 1.00 95.25 116 LEU A CA 1
ATOM 862 C C . LEU A 1 116 ? 4.316 -3.716 6.381 1.00 95.25 116 LEU A C 1
ATOM 864 O O . LEU A 1 116 ? 4.524 -4.189 7.495 1.00 95.25 116 LEU A O 1
ATOM 868 N N . ARG A 1 117 ? 4.789 -2.516 6.019 1.00 90.88 117 ARG A N 1
ATOM 869 C CA . ARG A 1 117 ? 5.644 -1.664 6.867 1.00 90.88 117 ARG A CA 1
ATOM 870 C C . ARG A 1 117 ? 4.858 -0.769 7.834 1.00 90.88 117 ARG A C 1
ATOM 872 O O . ARG A 1 117 ? 5.460 0.014 8.570 1.00 90.88 117 ARG A O 1
ATOM 879 N N . ARG A 1 118 ? 3.524 -0.838 7.823 1.00 91.44 118 ARG A N 1
ATOM 880 C CA . ARG A 1 118 ? 2.666 0.006 8.656 1.00 91.44 118 ARG A CA 1
ATOM 881 C C . ARG A 1 118 ? 2.726 -0.445 10.114 1.00 91.44 118 ARG A C 1
ATOM 883 O O . ARG A 1 118 ? 2.347 -1.566 10.432 1.00 91.44 118 ARG A O 1
ATOM 890 N N . GLN A 1 119 ? 3.140 0.472 10.986 1.00 87.25 119 GLN A N 1
ATOM 891 C CA . GLN A 1 119 ? 3.350 0.201 12.413 1.00 87.25 119 GLN A CA 1
ATOM 892 C C . GLN A 1 119 ? 2.087 0.368 13.266 1.00 87.25 119 GLN A C 1
ATOM 894 O O . GLN A 1 119 ? 1.939 -0.299 14.282 1.00 87.25 119 GLN A O 1
ATOM 899 N N . GLN A 1 120 ? 1.170 1.254 12.866 1.00 87.94 120 GLN A N 1
ATOM 900 C CA . GLN A 1 120 ? -0.021 1.586 13.653 1.00 87.94 120 GLN A CA 1
ATOM 901 C C . GLN A 1 120 ? -1.305 1.343 12.866 1.00 87.94 120 GLN A C 1
ATOM 903 O O . GLN A 1 120 ? -1.436 1.772 11.716 1.00 87.94 120 GLN A O 1
ATOM 908 N N . TRP A 1 121 ? -2.271 0.695 13.510 1.00 94.56 121 TRP A N 1
ATOM 909 C CA . TRP A 1 121 ? -3.583 0.382 12.956 1.00 94.56 121 TRP A CA 1
ATOM 910 C C . TRP A 1 121 ? -4.686 0.885 13.883 1.00 94.56 121 TRP A C 1
ATOM 912 O O . TRP A 1 121 ? -4.492 0.999 15.089 1.00 94.56 121 TRP A O 1
ATOM 922 N N . GLY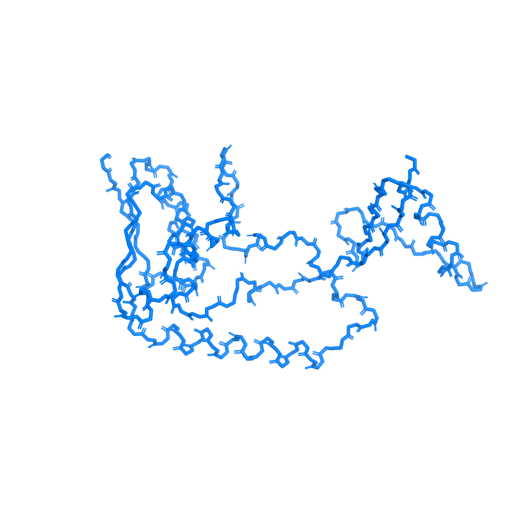 A 1 122 ? -5.869 1.150 13.329 1.00 94.31 122 GLY A N 1
ATOM 923 C CA . GLY A 1 122 ? -7.030 1.567 14.125 1.00 94.31 122 GLY A CA 1
ATOM 924 C C . GLY A 1 122 ? -7.547 0.473 15.067 1.00 94.31 122 GLY A C 1
ATOM 925 O O . GLY A 1 122 ? -8.287 0.753 16.002 1.00 94.31 122 GLY A O 1
ATOM 926 N N . PHE A 1 123 ? -7.126 -0.777 14.852 1.00 95.12 123 PHE A N 1
ATOM 927 C CA . PHE A 1 123 ? -7.405 -1.891 15.753 1.00 95.12 123 PHE A CA 1
ATOM 928 C C . PHE A 1 123 ? -6.346 -2.100 16.845 1.00 95.12 123 PHE A C 1
ATOM 930 O O . PHE A 1 123 ? -6.563 -2.938 17.711 1.00 95.12 123 PHE A O 1
ATOM 937 N N . THR A 1 124 ? -5.200 -1.406 16.827 1.00 91.06 124 THR A N 1
ATOM 938 C CA . THR A 1 124 ? -4.070 -1.727 17.724 1.00 91.06 124 THR A CA 1
ATOM 939 C C . THR A 1 124 ? -4.432 -1.582 19.206 1.00 91.06 124 THR A C 1
ATOM 941 O O . THR A 1 124 ? -4.006 -2.400 20.014 1.00 91.06 124 THR A O 1
ATOM 944 N N . ALA A 1 125 ? -5.255 -0.590 19.553 1.00 90.25 125 ALA A N 1
ATOM 945 C CA . ALA A 1 125 ? -5.750 -0.371 20.914 1.00 90.25 125 ALA A CA 1
ATOM 946 C C . ALA A 1 125 ? -7.165 -0.944 21.148 1.00 90.25 125 ALA A C 1
ATOM 948 O O . ALA A 1 125 ? -7.772 -0.732 22.199 1.00 90.25 125 ALA A O 1
ATOM 949 N N . TRP A 1 126 ? -7.727 -1.667 20.174 1.00 93.69 126 TRP A N 1
ATOM 950 C CA . TRP A 1 126 ? -9.048 -2.267 20.313 1.00 93.69 126 TRP A CA 1
ATOM 951 C C . TRP A 1 126 ? -8.977 -3.515 21.191 1.00 93.69 126 TRP A C 1
ATOM 953 O O . TRP A 1 126 ? -8.266 -4.461 20.874 1.00 93.69 126 TRP A O 1
ATOM 963 N N . LEU A 1 127 ? -9.784 -3.573 22.251 1.00 91.75 127 LEU A N 1
ATOM 964 C CA . LEU A 1 127 ? -9.818 -4.725 23.162 1.00 91.75 127 LEU A CA 1
ATOM 965 C C . LEU A 1 127 ? -10.237 -6.047 22.493 1.00 91.75 127 LEU A C 1
ATOM 967 O O . LEU A 1 127 ? -9.944 -7.113 23.021 1.00 91.75 127 LEU A O 1
ATOM 971 N N . GLY A 1 128 ? -10.918 -5.993 21.342 1.00 93.31 128 GLY A N 1
ATOM 972 C CA . GLY A 1 128 ? -11.242 -7.182 20.544 1.00 93.31 128 GLY A CA 1
ATOM 973 C C . GLY A 1 128 ? -10.112 -7.643 19.617 1.00 93.31 128 GLY A C 1
ATOM 974 O O . GLY A 1 128 ? -10.261 -8.652 18.928 1.00 93.31 128 GLY A O 1
ATOM 975 N N . HIS A 1 129 ? -8.992 -6.920 19.564 1.00 95.44 129 HIS A N 1
ATOM 976 C CA . HIS A 1 129 ? -7.826 -7.323 18.793 1.00 95.44 129 HIS A CA 1
ATOM 977 C C . HIS A 1 129 ? -7.182 -8.571 19.402 1.00 95.44 129 HIS A C 1
ATOM 979 O O . HIS A 1 129 ? -6.978 -8.655 20.610 1.00 95.44 129 HIS A O 1
ATOM 985 N N . VAL A 1 130 ? -6.818 -9.530 18.548 1.00 96.19 130 VAL A N 1
ATOM 986 C CA . VAL A 1 130 ? -6.115 -10.755 18.946 1.00 96.19 130 VAL A CA 1
ATOM 987 C C . VAL A 1 130 ? -4.690 -10.701 18.385 1.00 96.19 130 VAL A C 1
ATOM 989 O O . VAL A 1 130 ? -4.487 -11.054 17.217 1.00 96.19 130 VAL A O 1
ATOM 992 N N . PRO A 1 131 ? -3.683 -10.292 19.186 1.00 94.75 131 PRO A N 1
ATOM 993 C CA . PRO A 1 131 ? -2.320 -10.074 18.699 1.00 94.75 131 PRO A CA 1
ATOM 994 C C . PRO A 1 131 ? -1.695 -11.302 18.035 1.00 94.75 131 PRO A C 1
ATOM 996 O O . PRO A 1 131 ? -0.979 -11.171 17.048 1.00 94.75 131 PRO A O 1
ATOM 999 N N . ALA A 1 132 ? -2.004 -12.505 18.529 1.00 96.75 132 ALA A N 1
ATOM 1000 C CA . ALA A 1 132 ? -1.494 -13.755 17.967 1.00 96.75 132 ALA A CA 1
ATOM 1001 C C . ALA A 1 132 ? -1.965 -14.000 16.520 1.00 96.75 132 ALA A C 1
ATOM 1003 O O . ALA A 1 132 ? -1.176 -14.446 15.689 1.00 96.75 132 ALA A O 1
ATOM 1004 N N . LEU A 1 133 ? -3.226 -13.672 16.199 1.00 96.50 133 LEU A N 1
ATOM 1005 C CA . LEU A 1 133 ? -3.750 -13.804 14.834 1.00 96.50 133 LEU A CA 1
ATOM 1006 C C . LEU A 1 133 ? -3.093 -12.793 13.894 1.00 96.50 133 LEU A C 1
ATOM 1008 O O . LEU A 1 133 ? -2.705 -13.144 12.782 1.00 96.50 133 LEU A O 1
ATOM 1012 N N . TRP A 1 134 ? -2.932 -11.550 14.351 1.00 96.06 134 TRP A N 1
ATOM 1013 C CA . TRP A 1 134 ? -2.276 -10.511 13.562 1.00 96.06 134 TRP A CA 1
ATOM 1014 C C . TRP A 1 134 ? -0.802 -10.815 13.308 1.00 96.06 134 TRP A C 1
ATOM 1016 O O . TRP A 1 134 ? -0.349 -10.692 12.174 1.00 96.06 134 TRP A O 1
ATOM 1026 N N . LYS A 1 135 ? -0.076 -11.269 14.337 1.00 96.50 135 LYS A N 1
ATOM 1027 C CA . LYS A 1 135 ? 1.325 -11.678 14.215 1.00 96.50 135 LYS A CA 1
ATOM 1028 C C . LYS A 1 135 ? 1.496 -12.742 13.129 1.00 96.50 135 LYS A C 1
ATOM 1030 O O . LYS A 1 135 ? 2.305 -12.545 12.233 1.00 96.50 135 LYS A O 1
ATOM 1035 N N . LYS A 1 136 ? 0.668 -13.792 13.150 1.00 98.12 136 LYS A N 1
ATOM 1036 C CA . LYS A 1 136 ? 0.693 -14.853 12.132 1.00 98.12 136 LYS A CA 1
ATOM 1037 C C . LYS A 1 136 ? 0.476 -14.311 10.711 1.00 98.12 136 LYS A C 1
ATOM 1039 O O . LYS A 1 136 ? 1.202 -14.683 9.798 1.00 98.12 136 LYS A O 1
ATOM 1044 N N . LEU A 1 137 ? -0.512 -13.431 10.519 1.00 97.12 137 LEU A N 1
ATOM 1045 C CA . LEU A 1 137 ? -0.793 -12.825 9.209 1.00 97.12 137 LEU A CA 1
ATOM 1046 C C . LEU A 1 137 ? 0.346 -11.912 8.730 1.00 97.12 137 LEU A C 1
ATOM 1048 O O . LEU A 1 137 ? 0.645 -11.861 7.538 1.00 97.12 137 LEU A O 1
ATOM 1052 N N . HIS A 1 138 ? 0.969 -11.173 9.651 1.00 97.19 138 HIS A N 1
ATOM 1053 C CA . HIS A 1 138 ? 2.097 -10.295 9.341 1.00 97.19 138 HIS A CA 1
ATOM 1054 C C . HIS A 1 138 ? 3.352 -11.092 8.961 1.00 97.19 138 HIS A C 1
ATOM 1056 O O . HIS A 1 138 ? 4.027 -10.734 7.994 1.00 97.19 138 HIS A O 1
ATOM 1062 N N . GLU A 1 139 ? 3.616 -12.199 9.659 1.00 98.19 139 GLU A N 1
ATOM 1063 C CA . GLU A 1 139 ? 4.689 -13.148 9.336 1.00 98.19 139 GLU A CA 1
ATOM 1064 C C . GLU A 1 139 ? 4.483 -13.758 7.943 1.00 98.19 139 GLU A C 1
ATOM 1066 O O . GLU A 1 139 ? 5.368 -13.633 7.099 1.00 98.19 139 GLU A O 1
ATOM 1071 N N . GLU A 1 140 ? 3.287 -14.279 7.642 1.00 98.44 140 GLU A N 1
ATOM 1072 C CA . GLU A 1 140 ? 2.952 -14.819 6.313 1.00 98.44 140 GLU A CA 1
ATOM 1073 C C . GLU A 1 140 ? 3.173 -13.779 5.197 1.00 98.44 140 GLU A C 1
ATOM 1075 O O . GLU A 1 140 ? 3.792 -14.060 4.169 1.00 98.44 140 GLU A O 1
ATOM 1080 N N . ALA A 1 141 ? 2.698 -12.545 5.396 1.00 98.38 141 ALA A N 1
ATOM 1081 C CA . ALA A 1 141 ? 2.876 -11.470 4.423 1.00 98.38 141 ALA A CA 1
ATOM 1082 C C . ALA A 1 141 ? 4.352 -11.060 4.253 1.00 98.38 141 ALA A C 1
ATOM 1084 O O . ALA A 1 141 ? 4.764 -10.680 3.154 1.00 98.38 141 ALA A O 1
ATOM 1085 N N . SER A 1 142 ? 5.147 -11.137 5.325 1.00 98.12 142 SER A N 1
ATOM 1086 C CA . SER A 1 142 ? 6.584 -10.848 5.297 1.00 98.12 142 SER A CA 1
ATOM 1087 C C . SER A 1 142 ? 7.362 -11.927 4.546 1.00 98.12 142 SER A C 1
ATOM 1089 O O . SER A 1 142 ? 8.221 -11.598 3.728 1.00 98.12 142 SER A O 1
ATOM 1091 N N . GLU A 1 143 ? 7.033 -13.200 4.769 1.00 98.50 143 GLU A N 1
ATOM 1092 C CA . GLU A 1 143 ? 7.626 -14.340 4.062 1.00 98.50 143 GLU A CA 1
ATOM 1093 C C . GLU A 1 143 ? 7.327 -14.287 2.560 1.00 98.50 143 GLU A C 1
ATOM 1095 O O . GLU A 1 143 ? 8.236 -14.443 1.742 1.00 98.50 143 GLU A O 1
ATOM 1100 N N . ARG A 1 144 ? 6.079 -13.980 2.184 1.00 98.44 144 ARG A N 1
ATOM 1101 C CA . ARG A 1 144 ? 5.671 -13.801 0.781 1.00 98.44 144 ARG A CA 1
ATOM 1102 C C . ARG A 1 144 ? 6.438 -12.675 0.093 1.00 98.44 144 ARG A C 1
ATOM 1104 O O . ARG A 1 144 ? 6.992 -12.885 -0.985 1.00 98.44 144 ARG A O 1
ATOM 1111 N N . ALA A 1 145 ? 6.546 -11.518 0.750 1.00 98.12 145 ALA A N 1
ATOM 1112 C CA . ALA A 1 145 ? 7.327 -10.390 0.251 1.00 98.12 145 ALA A CA 1
ATOM 1113 C C . ALA A 1 145 ? 8.815 -10.748 0.082 1.00 98.12 145 ALA A C 1
ATOM 1115 O O . ALA A 1 145 ? 9.418 -10.411 -0.935 1.00 98.12 145 ALA A O 1
ATOM 1116 N N . ALA A 1 146 ? 9.411 -11.450 1.052 1.00 97.94 146 ALA A N 1
ATOM 1117 C CA . ALA A 1 146 ? 10.805 -11.882 0.979 1.00 97.94 146 ALA A CA 1
ATOM 1118 C C . ALA A 1 146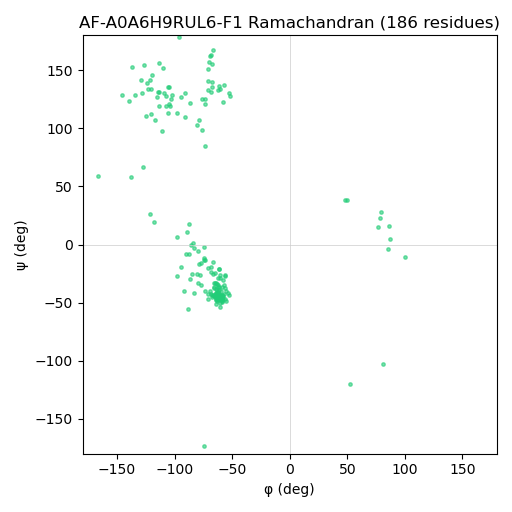 ? 11.038 -12.865 -0.180 1.00 97.94 146 ALA A C 1
ATOM 1120 O O . ALA A 1 146 ? 11.971 -12.686 -0.964 1.00 97.94 146 ALA A O 1
ATOM 1121 N N . ALA A 1 147 ? 10.160 -13.860 -0.333 1.00 98.06 147 ALA A N 1
ATOM 1122 C CA . ALA A 1 147 ? 10.224 -14.823 -1.428 1.00 98.06 147 ALA A CA 1
ATOM 1123 C C . ALA A 1 147 ? 10.026 -14.158 -2.800 1.00 98.06 147 ALA A C 1
ATOM 1125 O O . ALA A 1 147 ? 10.694 -14.525 -3.766 1.00 98.06 147 ALA A O 1
ATOM 1126 N N . GLY A 1 148 ? 9.130 -13.173 -2.899 1.00 97.12 148 GLY A N 1
ATOM 1127 C CA . GLY A 1 148 ? 8.918 -12.408 -4.123 1.00 97.12 148 GLY A CA 1
ATOM 1128 C C . GLY A 1 148 ? 10.112 -11.528 -4.488 1.00 97.12 148 GLY A C 1
ATOM 1129 O O . GLY A 1 148 ? 10.553 -11.571 -5.633 1.00 97.12 148 GLY A O 1
ATOM 1130 N N . LEU A 1 149 ? 10.688 -10.806 -3.522 1.00 96.44 149 LEU A N 1
ATOM 1131 C CA . LEU A 1 149 ? 11.870 -9.956 -3.725 1.00 96.44 149 LEU A CA 1
ATOM 1132 C C . LEU A 1 149 ? 13.146 -10.745 -4.053 1.00 96.44 149 LEU A C 1
ATOM 1134 O O . LEU A 1 149 ? 14.038 -10.192 -4.692 1.00 96.44 149 LEU A O 1
ATOM 1138 N N . ALA A 1 150 ? 13.234 -12.013 -3.640 1.00 96.44 150 ALA A N 1
ATOM 1139 C CA . ALA A 1 150 ? 14.349 -12.901 -3.969 1.00 96.44 150 ALA A CA 1
ATOM 1140 C C . ALA A 1 150 ? 14.333 -13.401 -5.427 1.00 96.44 150 ALA A C 1
ATOM 1142 O O . ALA A 1 150 ? 15.328 -13.956 -5.898 1.00 96.44 150 ALA A O 1
ATOM 1143 N N . LYS A 1 151 ? 13.219 -13.227 -6.154 1.00 94.69 151 LYS A N 1
ATOM 1144 C CA . LYS A 1 151 ? 13.142 -13.554 -7.585 1.00 94.69 151 LYS A CA 1
ATOM 1145 C C . LYS A 1 151 ? 13.974 -12.563 -8.410 1.00 94.69 151 LYS A C 1
ATOM 1147 O O . LYS A 1 151 ? 14.176 -11.428 -7.975 1.00 94.69 151 LYS A O 1
ATOM 1152 N N . PRO A 1 152 ? 14.412 -12.945 -9.625 1.00 94.12 152 PRO A N 1
ATOM 1153 C CA . PRO A 1 152 ? 15.010 -12.003 -10.560 1.00 94.12 152 PRO A CA 1
ATOM 1154 C C . PRO A 1 152 ? 14.103 -10.775 -10.758 1.00 94.12 152 PRO A C 1
ATOM 1156 O O . PRO A 1 152 ? 12.919 -10.954 -11.061 1.00 94.12 152 PRO A O 1
ATOM 1159 N N . PRO A 1 153 ? 14.622 -9.546 -10.592 1.00 94.25 153 PRO A N 1
ATOM 1160 C CA . PRO A 1 153 ? 13.803 -8.349 -10.711 1.00 94.25 153 PRO A CA 1
ATOM 1161 C C . PRO A 1 153 ? 13.203 -8.195 -12.109 1.00 94.25 153 PRO A C 1
ATOM 1163 O O . PRO A 1 153 ? 13.912 -8.288 -13.115 1.00 94.25 153 PRO A O 1
ATOM 1166 N N . LEU A 1 154 ? 11.901 -7.901 -12.176 1.00 95.81 154 LEU A N 1
ATOM 1167 C CA . LEU A 1 154 ? 11.246 -7.566 -13.442 1.00 95.81 154 LEU A CA 1
ATOM 1168 C C . LEU A 1 154 ? 11.751 -6.235 -14.001 1.00 95.81 154 LEU A C 1
ATOM 1170 O O . LEU A 1 154 ? 12.168 -5.328 -13.274 1.00 95.81 154 LEU A O 1
ATOM 1174 N N . TRP A 1 155 ? 11.642 -6.081 -15.318 1.00 97.69 155 TRP A N 1
ATOM 1175 C CA . TRP A 1 155 ? 11.926 -4.808 -15.962 1.00 97.69 155 TRP A CA 1
ATOM 1176 C C . TRP A 1 155 ? 10.756 -3.841 -15.737 1.00 97.69 155 TRP A C 1
ATOM 1178 O O . TRP A 1 155 ? 9.738 -3.906 -16.422 1.00 97.69 155 TRP A O 1
ATOM 1188 N N . ILE A 1 156 ? 10.889 -2.956 -14.746 1.00 98.50 156 ILE A N 1
ATOM 1189 C CA . ILE A 1 156 ? 9.910 -1.902 -14.442 1.00 98.50 156 ILE A CA 1
ATOM 1190 C C . ILE A 1 156 ? 10.602 -0.545 -14.558 1.00 98.50 156 ILE A C 1
ATOM 1192 O O . ILE A 1 156 ? 11.510 -0.248 -13.771 1.00 98.50 156 ILE A O 1
ATOM 1196 N N . ARG A 1 157 ? 10.226 0.272 -15.547 1.00 98.31 157 ARG A N 1
ATOM 1197 C CA . ARG A 1 157 ? 10.898 1.547 -15.845 1.00 98.31 157 ARG A CA 1
ATOM 1198 C C . ARG A 1 157 ? 9.933 2.717 -15.951 1.00 98.31 157 ARG A C 1
ATOM 1200 O O . ARG A 1 157 ? 8.837 2.593 -16.483 1.00 98.31 157 ARG A O 1
ATOM 1207 N N . GLY A 1 158 ? 10.382 3.855 -15.440 1.00 97.81 158 GLY A N 1
ATOM 1208 C CA . GLY A 1 158 ? 9.688 5.130 -15.536 1.00 97.81 158 GLY A CA 1
ATOM 1209 C C . GLY A 1 158 ? 10.508 6.167 -16.270 1.00 97.81 158 GLY A C 1
ATOM 1210 O O . GLY A 1 158 ? 11.729 6.213 -16.099 1.00 97.81 158 GLY A O 1
ATOM 1211 N N . TYR A 1 159 ? 9.822 7.025 -17.007 1.00 97.56 159 TYR A N 1
ATOM 1212 C CA . TYR A 1 159 ? 10.385 8.227 -17.601 1.00 97.56 159 TYR A CA 1
ATOM 1213 C C . TYR A 1 159 ? 9.614 9.431 -17.077 1.00 97.56 159 TYR A C 1
ATOM 1215 O O . TYR A 1 159 ? 8.409 9.352 -16.836 1.00 97.56 159 TYR A O 1
ATOM 1223 N N . GLU A 1 160 ? 10.331 10.514 -16.814 1.00 95.31 160 GLU A N 1
ATOM 1224 C CA . GLU A 1 160 ? 9.743 11.760 -16.338 1.00 95.31 160 GLU A CA 1
ATOM 1225 C C . GLU A 1 160 ? 10.515 12.945 -16.913 1.00 95.31 160 GLU A C 1
ATOM 1227 O O . GLU A 1 160 ? 11.744 12.991 -16.809 1.00 95.31 160 GLU A O 1
ATOM 1232 N N . ALA A 1 161 ? 9.790 13.882 -17.520 1.00 95.44 161 ALA A N 1
ATOM 1233 C CA . ALA A 1 161 ? 10.362 15.069 -18.142 1.00 95.44 161 ALA A CA 1
ATOM 1234 C C . ALA A 1 161 ? 10.692 16.151 -17.101 1.00 95.44 161 ALA A C 1
ATOM 1236 O O . ALA A 1 161 ? 11.683 16.865 -17.245 1.00 95.44 161 ALA A O 1
ATOM 1237 N N . ASP A 1 162 ? 9.906 16.263 -16.019 1.00 93.00 162 ASP A N 1
ATOM 1238 C CA . ASP A 1 162 ? 10.155 17.227 -14.948 1.00 93.00 162 ASP A CA 1
ATOM 1239 C C . ASP A 1 162 ? 11.273 16.736 -14.003 1.00 93.00 162 ASP A C 1
ATOM 1241 O O . ASP A 1 162 ? 11.043 15.867 -13.147 1.00 93.00 162 ASP A O 1
ATOM 1245 N N . PRO A 1 163 ? 12.484 17.330 -14.053 1.00 93.25 163 PRO A N 1
ATOM 1246 C CA . PRO A 1 163 ? 13.606 16.893 -13.226 1.00 93.25 163 PRO A CA 1
ATOM 1247 C C . PRO A 1 163 ? 13.329 17.024 -11.721 1.00 93.25 163 PRO A C 1
ATOM 1249 O O . PRO A 1 163 ? 13.949 16.326 -10.914 1.00 93.25 163 PRO A O 1
ATOM 1252 N N . ARG A 1 164 ? 12.371 17.872 -11.319 1.00 92.00 164 ARG A N 1
ATOM 1253 C CA . ARG A 1 164 ? 11.990 18.062 -9.911 1.00 92.00 164 ARG A CA 1
ATOM 1254 C C . ARG A 1 164 ? 11.301 16.831 -9.325 1.00 92.00 164 ARG A C 1
ATOM 1256 O O . ARG A 1 164 ? 11.323 16.664 -8.108 1.00 92.00 164 ARG A O 1
ATOM 1263 N N . LEU A 1 165 ? 10.697 15.977 -10.157 1.00 91.88 165 LEU A N 1
ATOM 1264 C CA . LEU A 1 165 ? 9.952 14.789 -9.723 1.00 91.88 165 LEU A CA 1
ATOM 1265 C C . LEU A 1 165 ? 10.799 13.510 -9.715 1.00 91.88 165 LEU A C 1
ATOM 1267 O O . LEU A 1 165 ? 10.473 12.574 -8.981 1.00 91.88 165 LEU A O 1
ATOM 1271 N N . ILE A 1 166 ? 11.929 13.497 -10.431 1.00 93.56 166 ILE A N 1
ATOM 1272 C C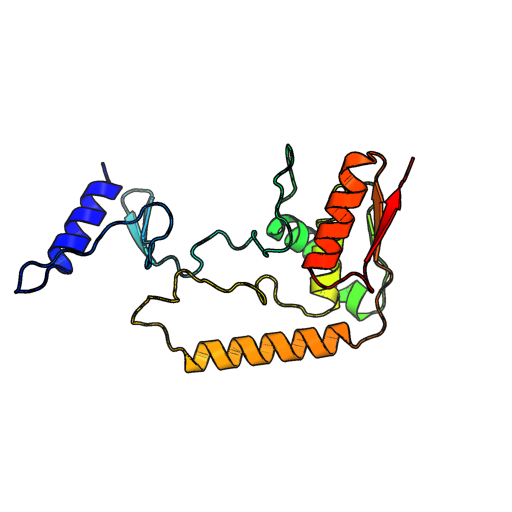A . ILE A 1 166 ? 12.815 12.329 -10.551 1.00 93.56 166 ILE A CA 1
ATOM 1273 C C . ILE A 1 166 ? 13.352 11.890 -9.187 1.00 93.56 166 ILE A C 1
ATOM 1275 O O . ILE A 1 166 ? 13.210 10.726 -8.807 1.00 93.56 166 ILE A O 1
ATOM 1279 N N . GLN A 1 167 ? 13.961 12.808 -8.428 1.00 94.62 167 GLN A N 1
ATOM 1280 C CA . GLN A 1 167 ? 14.533 12.459 -7.125 1.00 94.62 167 GLN A CA 1
ATOM 1281 C C . GLN A 1 167 ? 13.451 12.053 -6.107 1.00 94.62 167 GLN A C 1
ATOM 1283 O O . GLN A 1 167 ? 13.621 11.015 -5.463 1.00 94.62 167 GLN A O 1
ATOM 1288 N N . PRO A 1 168 ? 12.312 12.766 -5.975 1.00 93.94 168 PRO A N 1
ATOM 1289 C CA . PRO A 1 168 ? 11.175 12.276 -5.196 1.00 93.94 168 PRO A CA 1
ATOM 1290 C C . PRO A 1 168 ? 10.697 10.878 -5.610 1.00 93.94 168 PRO A C 1
ATOM 1292 O O . PRO A 1 168 ? 10.430 10.051 -4.737 1.00 93.94 168 PRO A O 1
ATOM 1295 N N . GLY A 1 169 ? 10.632 10.587 -6.912 1.00 94.56 169 GLY A N 1
ATOM 1296 C CA . GLY A 1 169 ? 10.272 9.268 -7.429 1.00 94.56 169 GLY A CA 1
ATOM 1297 C C . GLY A 1 169 ? 11.262 8.180 -7.014 1.00 94.56 169 GLY A C 1
ATOM 1298 O O . GLY A 1 169 ? 10.856 7.144 -6.489 1.00 94.56 169 GLY A O 1
ATOM 1299 N N . ARG A 1 170 ? 12.568 8.432 -7.155 1.00 96.69 170 ARG A N 1
ATOM 1300 C CA . ARG A 1 170 ? 13.626 7.505 -6.710 1.00 96.69 170 ARG A CA 1
ATOM 1301 C C . ARG A 1 170 ? 13.577 7.264 -5.201 1.00 96.69 170 ARG A C 1
ATOM 1303 O O . ARG A 1 170 ? 13.633 6.117 -4.769 1.00 96.69 170 ARG A O 1
ATOM 1310 N N . ASN A 1 171 ? 13.364 8.318 -4.413 1.00 96.19 171 ASN A N 1
ATOM 1311 C CA . ASN A 1 171 ? 13.203 8.208 -2.961 1.00 96.19 171 ASN A CA 1
ATOM 1312 C C . ASN A 1 171 ? 11.974 7.358 -2.584 1.00 96.19 171 ASN A C 1
ATOM 1314 O O . ASN A 1 171 ? 12.005 6.620 -1.603 1.00 96.19 171 ASN A O 1
ATOM 1318 N N . ASN A 1 172 ?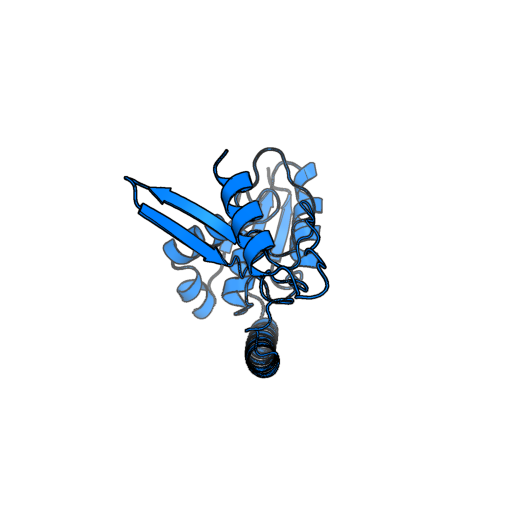 10.876 7.450 -3.341 1.00 95.88 172 ASN A N 1
ATOM 1319 C CA . ASN A 1 172 ? 9.689 6.620 -3.117 1.00 95.88 172 ASN A CA 1
ATOM 1320 C C . ASN A 1 172 ? 9.969 5.139 -3.413 1.00 95.88 172 ASN A C 1
ATOM 1322 O O . ASN A 1 172 ? 9.583 4.282 -2.620 1.00 95.88 172 ASN A O 1
ATOM 1326 N N . VAL A 1 173 ? 10.670 4.843 -4.512 1.00 97.06 173 VAL A N 1
ATOM 1327 C CA . VAL A 1 173 ? 11.111 3.482 -4.865 1.00 97.06 173 VAL A CA 1
ATOM 1328 C C . VAL A 1 173 ? 12.004 2.888 -3.772 1.00 97.06 173 VAL A C 1
ATOM 1330 O O . VAL A 1 173 ? 11.790 1.753 -3.341 1.00 97.06 173 VAL A O 1
ATOM 1333 N N . GLU A 1 174 ? 12.960 3.669 -3.275 1.00 97.12 174 GLU A N 1
ATOM 1334 C CA . GLU A 1 174 ? 13.858 3.257 -2.197 1.00 97.12 174 GLU A CA 1
ATOM 1335 C C . GLU A 1 174 ? 13.094 2.977 -0.897 1.00 97.12 174 GLU A C 1
ATOM 1337 O O . GLU A 1 174 ? 13.232 1.903 -0.308 1.00 97.12 174 GLU A O 1
ATOM 1342 N N . ARG A 1 175 ? 12.204 3.887 -0.477 1.00 95.94 175 ARG A N 1
ATOM 1343 C CA . ARG A 1 175 ? 11.370 3.685 0.721 1.00 95.94 175 ARG A CA 1
ATOM 1344 C C . ARG A 1 175 ? 10.388 2.527 0.587 1.00 95.94 175 ARG A C 1
ATOM 1346 O O . ARG A 1 175 ? 9.991 1.968 1.609 1.00 95.94 175 ARG A O 1
ATOM 1353 N N . ALA A 1 176 ? 10.001 2.154 -0.631 1.00 96.06 176 ALA A N 1
ATOM 1354 C CA . ALA A 1 176 ? 9.228 0.942 -0.888 1.00 96.06 176 ALA A CA 1
ATOM 1355 C C . ALA A 1 176 ? 10.090 -0.335 -0.833 1.00 96.06 176 ALA A C 1
ATOM 1357 O O . ALA A 1 176 ? 9.548 -1.424 -0.675 1.00 96.06 176 ALA A O 1
ATOM 1358 N N . GLY A 1 177 ? 11.423 -0.216 -0.888 1.00 96.19 177 GLY A N 1
ATOM 1359 C CA . GLY A 1 177 ? 12.353 -1.347 -0.918 1.00 96.19 177 GLY A CA 1
ATOM 1360 C C . GLY A 1 177 ? 12.487 -1.994 -2.295 1.00 96.19 177 GLY A C 1
ATOM 1361 O O . GLY A 1 177 ? 12.760 -3.184 -2.372 1.00 96.19 177 GLY A O 1
ATOM 1362 N N . LEU A 1 178 ? 12.267 -1.230 -3.370 1.00 97.44 178 LEU A N 1
ATOM 1363 C CA . LEU A 1 178 ? 12.181 -1.739 -4.745 1.00 97.44 178 LEU A CA 1
ATOM 1364 C C . LEU A 1 178 ? 13.278 -1.180 -5.671 1.00 97.44 178 LEU A C 1
ATOM 1366 O O . LEU A 1 178 ? 13.140 -1.230 -6.892 1.00 97.44 178 LEU A O 1
ATOM 1370 N N . SER A 1 179 ? 14.379 -0.661 -5.115 1.00 97.00 179 SER A N 1
ATOM 1371 C CA . SER A 1 179 ? 15.481 -0.036 -5.875 1.00 97.00 179 SER A CA 1
ATOM 1372 C C . SER A 1 179 ? 16.128 -0.951 -6.918 1.00 97.00 179 SER A C 1
ATOM 1374 O O . SER A 1 179 ? 16.595 -0.467 -7.951 1.00 97.00 179 SER A O 1
ATOM 1376 N N . GLU A 1 180 ? 16.139 -2.262 -6.677 1.00 95.69 180 GLU A N 1
ATOM 1377 C CA . GLU A 1 180 ? 16.663 -3.258 -7.622 1.00 95.69 180 GLU A CA 1
ATOM 1378 C C . GLU A 1 180 ? 15.682 -3.553 -8.768 1.00 95.69 180 GLU A C 1
ATOM 1380 O O . GLU A 1 180 ? 16.092 -3.897 -9.874 1.00 95.69 180 GLU A O 1
ATOM 1385 N N . TRP A 1 181 ? 14.385 -3.352 -8.533 1.00 96.56 181 TRP A N 1
ATOM 1386 C CA . TRP A 1 181 ? 13.308 -3.677 -9.470 1.00 96.56 181 TRP A CA 1
ATOM 1387 C C . TRP A 1 181 ? 12.957 -2.501 -10.378 1.00 96.56 181 TRP A C 1
ATOM 1389 O O . TRP A 1 181 ? 12.739 -2.668 -11.580 1.00 96.56 181 TRP A O 1
ATOM 1399 N N . ILE A 1 182 ? 12.940 -1.291 -9.821 1.00 98.38 182 ILE A N 1
ATOM 1400 C CA . ILE A 1 182 ? 12.418 -0.102 -10.490 1.00 98.38 182 ILE A CA 1
ATOM 1401 C C . ILE A 1 182 ? 13.546 0.886 -10.753 1.00 98.38 182 ILE A C 1
ATOM 1403 O O . ILE A 1 182 ? 14.294 1.248 -9.845 1.00 98.38 182 ILE A O 1
ATOM 1407 N N . LYS A 1 183 ? 13.627 1.397 -11.985 1.00 98.06 183 LYS A N 1
ATOM 1408 C CA . LYS A 1 183 ? 14.497 2.534 -12.321 1.00 98.06 183 LYS A CA 1
ATOM 1409 C C . LYS A 1 183 ? 13.673 3.654 -12.950 1.00 98.06 183 LYS A C 1
ATOM 1411 O O . LYS A 1 183 ? 12.793 3.396 -13.767 1.00 98.06 183 LYS A O 1
ATOM 1416 N N . ILE A 1 184 ? 13.978 4.888 -12.555 1.00 98.00 184 ILE A N 1
ATOM 1417 C CA . ILE A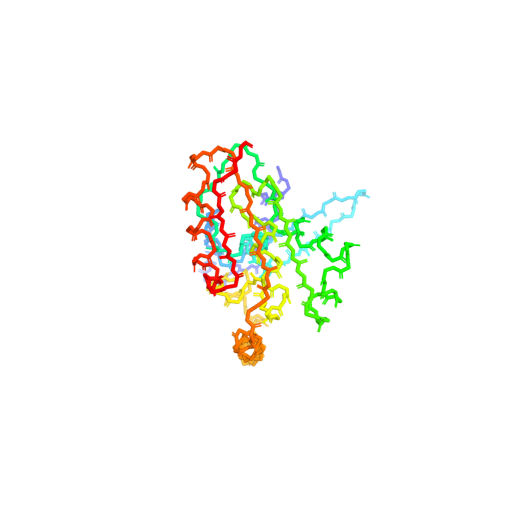 1 184 ? 13.375 6.110 -13.096 1.00 98.00 184 ILE A CA 1
ATOM 1418 C C . ILE A 1 184 ? 14.467 6.910 -13.803 1.00 98.00 184 ILE A C 1
ATOM 1420 O O . ILE A 1 184 ? 15.517 7.201 -13.207 1.00 98.00 184 ILE A O 1
ATOM 1424 N N . TYR A 1 185 ? 14.200 7.263 -15.054 1.00 97.44 185 TYR A N 1
ATOM 1425 C CA . TYR A 1 185 ? 15.070 8.051 -15.916 1.00 97.44 185 TYR A CA 1
ATOM 1426 C C . TYR A 1 185 ? 14.444 9.410 -16.216 1.00 97.44 185 TYR A C 1
ATOM 1428 O O . TYR A 1 185 ? 13.227 9.575 -16.153 1.00 97.44 185 TYR A O 1
ATOM 1436 N N . GLN A 1 186 ? 15.297 10.372 -16.555 1.00 94.94 186 GLN A N 1
ATOM 1437 C CA . GLN A 1 186 ? 14.834 11.616 -17.150 1.00 94.94 186 GLN A CA 1
ATOM 1438 C C . GLN A 1 186 ? 14.413 11.334 -18.595 1.00 94.94 186 GLN A C 1
ATOM 1440 O O . GLN A 1 186 ? 15.192 10.745 -19.345 1.00 94.94 186 GLN A O 1
ATOM 1445 N N . GLY A 1 187 ? 13.178 11.691 -18.935 1.00 87.44 187 GLY A N 1
ATOM 1446 C CA . GLY A 1 187 ? 12.654 11.683 -20.301 1.00 87.44 187 GLY A CA 1
ATOM 1447 C C . GLY A 1 187 ? 12.758 13.062 -20.953 1.00 87.44 187 GLY A C 1
ATOM 1448 O O . GLY A 1 187 ? 13.216 14.014 -20.316 1.00 87.44 187 GLY A O 1
ATOM 1449 N N . GLU A 1 188 ? 12.332 13.139 -22.213 1.00 78.69 188 GLU A N 1
ATOM 1450 C CA . GLU A 1 188 ? 12.127 14.398 -22.947 1.00 78.69 188 GLU A CA 1
ATOM 1451 C C . GLU A 1 188 ? 10.727 14.973 -22.706 1.00 78.69 188 GLU A C 1
ATOM 1453 O O . GLU A 1 188 ? 9.770 14.170 -22.588 1.00 78.69 188 GLU A O 1
#

Secondary structure (DSSP, 8-state):
-HHHHHHHHHHHHH--TT-------SSS-SSEEEEEEETTEEEEEEESSSS-TT--SS-----SSPPPHHHHHHHHHHTTHHHHHHTT--EEETT-TTTHHHHHHHHHHTT--TTTT----TTTT-TT--HHHHHHHHHHHHHHHHHHHTSPPP-EEEEES-HHHHHHHHHHHHHHT-TTTEEEEE--

pLDDT: mean 92.64, std 7.62, range [54.66, 98.5]

Radius of gyration: 20.85 Å; Cα contacts (8 Å, |Δi|>4): 245; chains: 1; bounding box: 50×34×63 Å

Solvent-accessible surface area (backbone atoms only — not comparable to full-atom values): 10925 Å² total; per-residue (Å²): 114,68,71,59,54,52,52,50,54,50,40,67,70,65,38,43,98,87,62,54,65,80,83,86,54,90,86,77,48,58,68,46,75,48,78,49,78,55,99,90,45,76,49,76,46,78,37,54,53,62,66,66,77,52,69,39,72,34,73,86,75,86,64,99,78,70,78,53,48,56,58,40,40,50,51,40,55,74,71,42,41,61,60,41,39,75,74,68,41,72,48,78,35,79,74,29,54,55,31,54,56,58,46,45,49,50,30,55,58,18,50,34,53,73,52,72,82,57,89,77,44,13,35,74,68,37,89,85,55,55,67,70,63,52,50,53,55,53,49,54,42,49,52,41,23,51,60,31,63,72,42,84,65,50,58,34,40,31,20,23,58,56,72,83,32,48,59,58,14,52,51,26,30,47,62,65,70,36,59,87,35,45,51,78,45,81,42,122

Sequence (188 aa):
FGALKVKDAIVDKLRTPTGERPSIDKLNPDLRIHLRLDRGEAILSLDLSGHSLHQRGYRLQQGAAPLKENLAAAILIRAGWPRIAAEGGALADPMCGVGTFLVEAGMIAADMAPNLRRQQWGFTAWLGHVPALWKKLHEEASERAAAGLAKPPLWIRGYEADPRLIQPGRNNVERAGLSEWIKIYQGE

Mean predicted aligned error: 4.91 Å

Foldseek 3Di:
DVVVVVQVVVQVVPQDPVRDGDDDDPPDDLWDWDWDADPNDTDIDTFFARPDLLPLPLQDDDPPDDDRLVVLLVVCVVVVLLVCLVVLHAAEAAACQLNSNLLSSQCSSLLADSNLVPDDTNCPSPPPDDVVVVVVVSVVNVVSNVNSVPDQAGHYEYEHQPPVRQVSSCSSCVSSVNNNRYDYDYDD

Organism: NCBI:txid191390

InterPro domains:
  IPR000241 Ribosomal RNA large subunit methyltransferase K/L-like, methyltransferase domain [PF01170] (56-187)
  IPR004114 THUMP domain [PF02926] (1-47)
  IPR004114 THUMP domain [PS51165] (1-48)
  IPR029063 S-adenosyl-L-methionine-dependent methyltransferase superfamily [G3DSA:3.40.50.150] (68-188)
  IPR029063 S-adenosyl-L-methionine-dependent methyltransferase superfamily [SSF53335] (34-187)

Nearest PDB structures (foldseek):
  3v8v-assembly1_A  TM=9.434E-01  e=1.133E-15  Escherichia coli K-12
  3v97-assembly1_A  TM=9.345E-01  e=3.549E-15  Escherichia coli K-12
  3v97-assembly2_B  TM=9.300E-01  e=1.479E-14  Escherichia coli K-12
  3v8v-assembly2_B  TM=8.923E-01  e=8.194E-14  Escherichia coli K-12
  3ldg-assembly1_A  TM=8.607E-01  e=9.710E-11  Streptococcus mutans UA159